Protein AF-A0A8C2GWQ2-F1 (afdb_monomer)

Radius of gyration: 21.41 Å; Cα contacts (8 Å, |Δi|>4): 447; chains: 1; bounding box: 72×58×53 Å

Sequence (350 aa):
MGEKRKKQGMIQRTEVVLSVLGELQEATECVGLDALTKVAVEVEQVLAPFHLPTALCSEISSWLGIDAVAHRLYPGDAPTGLLPLFCKGEGNLLFDAASMLLVGSTSLSLELKVRTVVEMLLWKRYYLCGMIDSKVMLQAVRFSLCTEESQDMLNLPIQVLEAIFDADVKASCFPGSFANMWHVYALASVLQCNIYSVYPMYNLKIRPYFSRVIRPRTWPKDFEPFTLHIMWSGDLEAGSVFKPHNFVALIHASDLKIGSPNSEQRMPSVKSLDLLNQDSQLSYSNLKDKFNITKSTFYRWKRQSLEYHKKSVARYEAKNFFLTSYKQGKLIPLNQFKQLFPEIPRSTYY

Solvent-accessible surface area (backbone atoms only — not comparable to full-atom values): 20414 Å² total; per-residue (Å²): 145,85,82,88,82,83,79,79,75,81,76,50,73,65,56,54,47,51,51,50,43,49,52,44,43,60,27,53,78,45,84,76,55,65,58,34,44,56,47,33,56,52,42,51,61,71,47,60,82,62,79,74,70,88,55,73,43,79,59,66,82,64,67,77,48,69,25,68,66,46,53,74,43,58,40,92,59,53,79,83,63,57,43,33,39,36,77,91,82,71,59,21,36,56,39,36,23,50,17,32,50,40,66,12,32,59,87,45,16,67,54,50,43,53,49,22,45,34,46,45,54,80,38,42,65,42,72,60,68,62,75,52,54,58,65,45,53,52,51,46,49,46,64,75,72,44,98,67,95,56,78,77,69,75,69,65,52,69,69,56,54,50,50,50,51,52,50,51,49,51,46,56,56,43,86,70,43,78,76,53,66,68,47,56,47,25,38,16,37,68,57,56,21,30,31,35,31,40,45,38,84,51,65,58,91,51,31,60,67,54,39,41,80,36,62,29,85,63,76,68,95,90,59,88,57,60,69,47,40,38,30,53,25,67,52,66,50,97,83,73,49,73,46,78,58,33,36,30,22,42,42,49,57,78,61,52,75,78,81,73,90,86,75,84,88,74,77,76,49,71,71,52,54,65,46,51,62,73,67,44,87,76,48,68,81,74,42,30,82,78,61,76,51,52,72,67,57,52,56,49,30,57,50,46,40,56,51,52,49,53,52,51,52,52,50,52,53,51,49,52,51,50,56,53,33,47,76,70,75,41,83,75,53,69,71,63,46,40,72,78,41,67,87,60,53,74,81,74,75,107

Secondary structure (DSSP, 8-state):
--SSSS------HHHHHHHHHHHHHHHTTSSSSHHHHHHHHHHHHHHTTSPPPSS--S--SS---B-HHHHHH--TTSPTTEEEBP---STT-HHHHHHHHHHSSSTTHHHHHHHHHHHHHHTHHHHHHSSS-HHHHHHHHHHHH-SS--GGGGG--HHHHHHHHHHHHHHTTSTTPPP-HHHHHHHHHHHTSEEEEE--S--TTTHHHHSEEE--SS--TT-PPPEEEEEEEEEEETTTEEEEEEEEEEEETTTS--S-S-----PPPHHHHHHHTT-----HHHHHHHHT--HHHHHHHHHHHHHHHHHHHHHHHHHHHHHHHHHTT----HHHHHHH-TTS-HHHH-

Nearest PDB structures (foldseek):
  5lrw-assembly2_C  TM=4.965E-01  e=1.212E-04  Homo sapiens
  5lrw-assembly1_A  TM=5.337E-01  e=5.696E-04  Homo sapiens
  3zrh-assembly1_A  TM=5.264E-01  e=7.311E-04  Homo sapiens
  5lru-assembly1_A  TM=4.610E-01  e=8.493E-04  Homo sapiens

Foldseek 3Di:
DPPPPPCPDPQDPVNLLVVLLVCLLVQLPDPFCPSNLVSLVVNCVSCVVPDFFQDWDLDQPPFPDFDPQVQVLAALLADPQKTWTDFDDAWACPLQLVCCGRPNGSPCSSVLLSQLLSLCSNPVCCLLPNQQPVVLLLLQLPLVPDPDDDPVSVDDDSVVSSVSSRVLSNQSSDPNRHDTVSSQLSSLQSNQAKEQECEGPAPLVNRLSRGGIHGHPDHDPPDQGHYWYKYFGQDDPPQADGRGTHITGIDRNVSPCPDDPDDDDDDQGPVRSLVSSLPSPDDCVVVCVVHVDDPVSVVVSNVVSNVSSVSSVLSVVLVNVCVVCVVVVHDQDPVRSCVVRVPDDPVSVD

InterPro domains:
  IPR038822 Vertnin-like [PTHR16081] (10-350)
  IPR047273 Vertnin-like, ovarian tumor domain [cd22791] (82-251)

Mean predicted aligned error: 9.53 Å

Structure (mmCIF, N/CA/C/O backbone):
data_AF-A0A8C2GWQ2-F1
#
_entry.id   AF-A0A8C2GWQ2-F1
#
loop_
_atom_site.group_PDB
_atom_site.id
_atom_site.type_symbol
_atom_site.label_atom_id
_atom_site.label_alt_id
_atom_site.label_comp_id
_atom_site.label_asym_id
_atom_site.label_entity_id
_atom_site.label_seq_id
_atom_site.pdbx_PDB_ins_code
_atom_site.Cartn_x
_atom_site.Cartn_y
_atom_site.Cartn_z
_atom_site.occupancy
_atom_site.B_iso_or_equiv
_atom_site.auth_seq_id
_atom_site.auth_comp_id
_atom_site.auth_asym_id
_atom_site.auth_atom_id
_atom_site.pdbx_PDB_model_num
ATOM 1 N N . MET A 1 1 ? -45.790 29.329 3.484 1.00 39.38 1 MET A N 1
ATOM 2 C CA . MET A 1 1 ? -45.084 28.658 4.602 1.00 39.38 1 MET A CA 1
ATOM 3 C C . MET A 1 1 ? -44.839 27.177 4.268 1.00 39.38 1 MET A C 1
ATOM 5 O O . MET A 1 1 ? -45.280 26.304 4.996 1.00 39.38 1 MET A O 1
ATOM 9 N N . GLY A 1 2 ? -44.149 26.886 3.153 1.00 37.72 2 GLY A N 1
ATOM 10 C CA . GLY A 1 2 ? -44.003 25.505 2.654 1.00 37.72 2 GLY A CA 1
ATOM 11 C C . GLY A 1 2 ? -42.755 25.207 1.813 1.00 37.72 2 GLY A C 1
ATOM 12 O O . GLY A 1 2 ? -42.587 24.074 1.391 1.00 37.72 2 GLY A O 1
ATOM 13 N N . GLU A 1 3 ? -41.847 26.169 1.611 1.00 32.28 3 GLU A N 1
ATOM 14 C CA . GLU A 1 3 ? -40.684 26.000 0.712 1.00 32.28 3 GLU A CA 1
ATOM 15 C C . GLU A 1 3 ? -39.316 26.209 1.380 1.00 32.28 3 GLU A C 1
ATOM 17 O O . GLU A 1 3 ? -38.282 26.178 0.722 1.00 32.28 3 GLU A O 1
ATOM 22 N N . LYS A 1 4 ? -39.270 26.370 2.709 1.00 32.81 4 LYS A N 1
ATOM 23 C CA . LYS A 1 4 ? -38.014 26.571 3.460 1.00 32.81 4 LYS A CA 1
ATOM 24 C C . LYS A 1 4 ? -37.504 25.333 4.218 1.00 32.81 4 LYS A C 1
ATOM 26 O O . LYS A 1 4 ? -36.615 25.467 5.048 1.00 32.81 4 LYS A O 1
ATOM 31 N N . ARG A 1 5 ? -38.030 24.126 3.959 1.00 35.97 5 ARG A N 1
ATOM 32 C CA . ARG A 1 5 ? -37.651 22.897 4.704 1.00 35.97 5 ARG A CA 1
ATOM 33 C C . ARG A 1 5 ? -37.195 21.693 3.862 1.00 35.97 5 ARG A C 1
ATOM 35 O O . ARG A 1 5 ? -37.183 20.581 4.371 1.00 35.97 5 ARG A O 1
ATOM 42 N N . LYS A 1 6 ? -36.780 21.878 2.602 1.00 35.00 6 LYS A N 1
ATOM 43 C CA . LYS A 1 6 ? -36.252 20.775 1.760 1.00 35.00 6 LYS A CA 1
ATOM 44 C C . LYS A 1 6 ? -34.979 21.109 0.962 1.00 35.00 6 LYS A C 1
ATOM 46 O O . LYS A 1 6 ? -34.742 20.556 -0.103 1.00 35.00 6 LYS A O 1
ATOM 51 N N . LYS A 1 7 ? -34.132 21.994 1.491 1.00 34.31 7 LYS A N 1
ATOM 52 C CA . LYS A 1 7 ? -32.736 22.171 1.045 1.00 34.31 7 LYS A CA 1
ATOM 53 C C . LYS A 1 7 ? -31.804 22.119 2.256 1.00 34.31 7 LYS A C 1
ATOM 55 O O . LYS A 1 7 ? -31.124 23.084 2.573 1.00 34.31 7 LYS A O 1
ATOM 60 N N . GLN A 1 8 ? -31.840 21.010 2.989 1.00 35.84 8 GLN A N 1
ATOM 61 C CA . GLN A 1 8 ? -30.736 20.652 3.876 1.00 35.84 8 GLN A CA 1
ATOM 62 C C . GLN A 1 8 ? -29.679 20.030 2.963 1.00 35.84 8 GLN A C 1
ATOM 64 O O . GLN A 1 8 ? -29.936 19.008 2.331 1.00 35.84 8 GLN A O 1
ATOM 69 N N . GLY A 1 9 ? -28.592 20.776 2.759 1.00 38.62 9 GLY A N 1
ATOM 70 C CA . GLY A 1 9 ? -27.587 20.527 1.733 1.00 38.62 9 GLY A CA 1
ATOM 71 C C . GLY A 1 9 ? -27.003 19.126 1.836 1.00 38.62 9 GLY A C 1
ATOM 72 O O . GLY A 1 9 ? -26.475 18.735 2.872 1.00 38.62 9 GLY A O 1
ATOM 73 N N . MET A 1 10 ? -27.106 18.372 0.749 1.00 45.94 10 MET A N 1
ATOM 74 C CA . MET A 1 10 ? -26.329 17.162 0.554 1.00 45.94 10 MET A CA 1
ATOM 75 C C . MET A 1 10 ? -24.885 17.614 0.316 1.00 45.94 10 MET A C 1
ATOM 77 O O . MET A 1 10 ? -24.560 18.059 -0.782 1.00 45.94 10 MET A O 1
ATOM 81 N N . ILE A 1 11 ? -24.066 17.604 1.372 1.00 60.44 11 ILE A N 1
ATOM 82 C CA . ILE A 1 11 ? -22.629 17.902 1.288 1.00 60.44 11 ILE A CA 1
ATOM 83 C C . ILE A 1 11 ? -22.022 16.929 0.273 1.00 60.44 11 ILE A C 1
ATOM 85 O O . ILE A 1 11 ? -22.298 15.724 0.321 1.00 60.44 11 ILE A O 1
ATOM 89 N N . GLN A 1 12 ? -21.247 17.441 -0.683 1.00 85.69 12 GLN A N 1
ATOM 90 C CA . GLN A 1 12 ? -20.643 16.581 -1.699 1.00 85.69 12 GLN A CA 1
ATOM 91 C C . GLN A 1 12 ? -19.572 15.697 -1.044 1.00 85.69 12 GLN A C 1
ATOM 93 O O . GLN A 1 12 ? -18.821 16.159 -0.190 1.00 85.69 12 GLN A O 1
ATOM 98 N N . ARG A 1 13 ? -19.465 14.422 -1.449 1.00 92.50 13 ARG A N 1
ATOM 99 C CA . ARG A 1 13 ? -18.486 13.448 -0.909 1.00 92.50 13 ARG A CA 1
ATOM 100 C C . ARG A 1 13 ? -17.068 14.029 -0.812 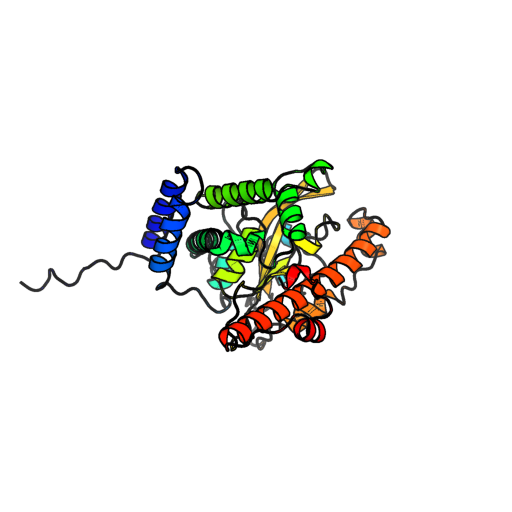1.00 92.50 13 ARG A C 1
ATOM 102 O O . ARG A 1 13 ? -16.383 13.824 0.181 1.00 92.50 13 ARG A O 1
ATOM 109 N N . THR A 1 14 ? -16.660 14.807 -1.811 1.00 91.38 14 THR A N 1
ATOM 110 C CA . THR A 1 14 ? -15.364 15.495 -1.848 1.00 91.38 14 THR A CA 1
ATOM 111 C C . THR A 1 14 ? -15.206 16.550 -0.753 1.00 91.38 14 THR A C 1
ATOM 113 O O . THR A 1 14 ? -14.139 16.634 -0.155 1.00 91.38 14 THR A O 1
ATOM 116 N N . GLU A 1 15 ? -16.247 17.329 -0.455 1.00 94.69 15 GLU A N 1
ATOM 117 C CA . GLU A 1 15 ? -16.226 18.327 0.624 1.00 94.69 15 GLU A CA 1
ATOM 118 C C . GLU A 1 15 ? -16.084 17.647 1.988 1.00 94.69 15 GLU A C 1
ATOM 120 O O . GLU A 1 15 ? -15.304 18.105 2.818 1.00 94.69 15 GLU A O 1
ATOM 125 N N . VAL A 1 16 ? -16.761 16.508 2.190 1.00 96.56 16 VAL A N 1
ATOM 126 C CA . VAL A 1 16 ? -16.599 15.698 3.408 1.00 96.56 16 VAL A CA 1
ATOM 127 C C . VAL A 1 16 ? -15.152 15.232 3.551 1.00 96.56 16 VAL A C 1
ATOM 129 O O . VAL A 1 16 ? -14.561 15.421 4.608 1.00 96.56 16 VAL A O 1
ATOM 132 N N . VAL A 1 17 ? -14.565 14.673 2.486 1.00 96.31 17 VAL A N 1
ATOM 133 C CA . VAL A 1 17 ? -13.170 14.195 2.482 1.00 96.31 17 VAL A CA 1
ATOM 134 C C . VAL A 1 17 ? -12.179 15.329 2.767 1.00 96.31 17 VAL A C 1
ATOM 136 O O . VAL A 1 17 ? -11.224 15.129 3.512 1.00 96.31 17 VAL A O 1
ATOM 139 N N . LEU A 1 18 ? -12.402 16.520 2.207 1.00 96.56 18 LEU A N 1
ATOM 140 C CA . LEU A 1 18 ? -11.565 17.694 2.471 1.00 96.56 18 LEU A CA 1
ATOM 141 C C . LEU A 1 18 ? -11.695 18.178 3.920 1.00 96.56 18 LEU A C 1
ATOM 143 O O . LEU A 1 18 ? -10.684 18.519 4.527 1.00 96.56 18 LEU A O 1
ATOM 147 N N . SER A 1 19 ? -12.909 18.167 4.479 1.00 97.31 19 SER A N 1
ATOM 148 C CA . SER A 1 19 ? -13.158 18.549 5.874 1.00 97.31 19 SER A CA 1
ATOM 149 C C . SER A 1 19 ? -12.402 17.642 6.843 1.00 97.31 19 SER A C 1
ATOM 151 O O . SER A 1 19 ? -11.602 18.122 7.640 1.00 97.31 19 SER A O 1
ATOM 153 N N . VAL A 1 20 ? -12.582 16.322 6.721 1.00 97.56 20 VAL A N 1
ATOM 154 C CA . VAL A 1 20 ? -11.918 15.354 7.611 1.00 97.56 20 VAL A CA 1
ATOM 155 C C . VAL A 1 20 ? -10.399 15.331 7.427 1.00 97.56 20 VAL A C 1
ATOM 157 O O . VAL A 1 20 ? -9.659 15.055 8.366 1.00 97.56 20 VAL A O 1
ATOM 160 N N . LEU A 1 21 ? -9.906 15.639 6.221 1.00 97.00 21 LEU A N 1
ATOM 161 C CA . LEU A 1 21 ? -8.476 15.820 5.987 1.00 97.00 21 LEU A CA 1
ATOM 162 C C . LEU A 1 21 ? -7.935 17.032 6.754 1.00 97.00 21 LEU A C 1
ATOM 164 O O . LEU A 1 21 ? -6.855 16.932 7.329 1.00 97.00 21 LEU A O 1
ATOM 168 N N . GLY A 1 22 ? -8.677 18.142 6.781 1.00 97.38 22 GLY A N 1
ATOM 169 C CA . GLY A 1 22 ? -8.320 19.325 7.566 1.00 97.38 22 GLY A CA 1
ATOM 170 C C . GLY A 1 22 ? -8.221 19.018 9.061 1.00 97.38 22 GLY A C 1
ATOM 171 O O . GLY A 1 22 ? -7.232 19.375 9.693 1.00 97.38 22 GLY A O 1
ATOM 172 N N . GLU A 1 23 ? -9.180 18.261 9.600 1.00 97.50 23 GLU A N 1
ATOM 173 C CA . GLU A 1 23 ? -9.162 17.817 11.003 1.00 97.50 23 GLU A CA 1
ATOM 174 C C . GLU A 1 23 ? -7.944 16.929 11.314 1.00 97.50 23 GLU A C 1
ATOM 176 O O . GLU A 1 23 ? -7.275 17.106 12.335 1.00 97.50 23 GLU A O 1
ATOM 181 N N . LEU A 1 24 ? -7.606 15.992 10.417 1.00 97.31 24 LEU A N 1
ATOM 182 C CA . LEU A 1 24 ? -6.398 15.171 10.557 1.00 97.31 24 LEU A CA 1
ATOM 183 C C . LEU A 1 24 ? -5.128 16.032 10.529 1.00 97.31 24 LEU A C 1
ATOM 185 O O . LEU A 1 24 ? -4.225 15.805 11.331 1.00 97.31 24 LEU A O 1
ATOM 189 N N . GLN A 1 25 ? -5.054 17.013 9.626 1.00 97.19 25 GLN A N 1
ATOM 190 C CA . GLN A 1 25 ? -3.911 17.923 9.504 1.00 97.19 25 GLN A CA 1
ATOM 191 C C . GLN A 1 25 ? -3.707 18.748 10.776 1.00 97.19 25 GLN A C 1
ATOM 193 O O . GLN A 1 25 ? -2.592 18.766 11.299 1.00 97.19 25 GLN A O 1
ATOM 198 N N . GLU A 1 26 ? -4.767 19.349 11.318 1.00 96.38 26 GLU A N 1
ATOM 199 C CA . GLU A 1 26 ? -4.719 20.109 12.574 1.00 96.38 26 GLU A CA 1
ATOM 200 C C . GLU A 1 26 ? -4.251 19.224 13.740 1.00 96.38 26 GLU A C 1
ATOM 202 O O . GLU A 1 26 ? -3.353 19.582 14.504 1.00 96.38 26 GLU A O 1
ATOM 207 N N . ALA A 1 27 ? -4.759 17.991 13.826 1.00 96.38 27 ALA A N 1
ATOM 208 C CA . ALA A 1 27 ? -4.359 17.057 14.874 1.00 96.38 27 ALA A CA 1
ATOM 209 C C . ALA A 1 27 ? -2.884 16.609 14.790 1.00 96.38 27 ALA A C 1
ATOM 211 O O . ALA A 1 27 ? -2.345 16.104 15.783 1.00 96.38 27 ALA A O 1
ATOM 212 N N . THR A 1 28 ? -2.202 16.794 13.648 1.00 94.50 28 THR A N 1
ATOM 213 C CA . THR A 1 28 ? -0.765 16.476 13.530 1.00 94.50 28 THR A CA 1
ATOM 214 C C . THR A 1 28 ? 0.136 17.422 14.327 1.00 94.50 28 THR A C 1
ATOM 216 O O . THR A 1 28 ? 1.240 17.004 14.702 1.00 94.50 28 THR A O 1
ATOM 219 N N . GLU A 1 29 ? -0.337 18.639 14.635 1.00 91.38 29 GLU A N 1
ATOM 220 C CA . GLU A 1 29 ? 0.395 19.663 15.399 1.00 91.38 29 GLU A CA 1
ATOM 221 C C . GLU A 1 29 ? 0.612 19.259 16.866 1.00 91.38 29 GLU A C 1
ATOM 223 O O . GLU A 1 29 ? 1.550 19.712 17.524 1.00 91.38 29 GLU A O 1
ATOM 228 N N . CYS A 1 30 ? -0.216 18.346 17.381 1.00 87.44 30 CYS A N 1
ATOM 229 C CA . CYS A 1 30 ? -0.062 17.797 18.721 1.00 87.44 30 CYS A CA 1
ATOM 230 C C . CYS A 1 30 ? 1.164 16.871 18.829 1.00 87.44 30 CYS A C 1
ATOM 232 O O . CYS A 1 30 ? 1.518 16.124 17.908 1.00 87.44 30 CYS A O 1
ATOM 234 N N . VAL A 1 31 ? 1.796 16.855 20.006 1.00 84.38 31 VAL A N 1
ATOM 235 C CA . VAL A 1 31 ? 2.892 15.922 20.309 1.00 84.38 31 VAL A CA 1
ATOM 236 C C . VAL A 1 31 ? 2.356 14.486 20.353 1.00 84.38 31 VAL A C 1
ATOM 238 O O . VAL A 1 31 ? 1.335 14.211 20.980 1.00 84.38 31 VAL A O 1
ATOM 241 N N . GLY A 1 32 ? 3.060 13.559 19.698 1.00 83.56 32 GLY A N 1
ATOM 242 C CA . GLY A 1 32 ? 2.639 12.159 19.584 1.00 83.56 32 GLY A CA 1
ATOM 243 C C . GLY A 1 32 ? 1.500 11.940 18.580 1.00 83.56 32 GLY A C 1
ATOM 244 O O . GLY A 1 32 ? 1.288 12.760 17.685 1.00 83.56 32 GLY A O 1
ATOM 245 N N . LEU A 1 33 ? 0.801 10.805 18.707 1.00 89.12 33 LEU A N 1
ATOM 246 C CA . LEU A 1 33 ? -0.306 10.403 17.825 1.00 89.12 33 LEU A CA 1
ATOM 247 C C . LEU A 1 33 ? -1.674 10.361 18.519 1.00 89.12 33 LEU A C 1
ATOM 249 O O . LEU A 1 33 ? -2.658 10.035 17.864 1.00 89.12 33 LEU A O 1
ATOM 253 N N . ASP A 1 34 ? -1.781 10.675 19.810 1.00 92.44 34 ASP A N 1
ATOM 254 C CA . ASP A 1 34 ? -3.032 10.471 20.557 1.00 92.44 34 ASP A CA 1
ATOM 255 C C . ASP A 1 34 ? -4.181 11.340 20.031 1.00 92.44 34 ASP A C 1
ATOM 257 O O . ASP A 1 34 ? -5.286 10.843 19.818 1.00 92.44 34 ASP A O 1
ATOM 261 N N . ALA A 1 35 ? -3.921 12.628 19.781 1.00 94.38 35 ALA A N 1
ATOM 262 C CA . ALA A 1 35 ? -4.903 13.533 19.182 1.00 94.38 35 ALA A CA 1
ATOM 263 C C . ALA A 1 35 ? -5.302 13.062 17.776 1.00 94.38 35 ALA A C 1
ATOM 265 O O . ALA A 1 35 ? -6.485 12.915 17.480 1.00 94.38 35 ALA A O 1
ATOM 266 N N . LEU A 1 36 ? -4.307 12.722 16.953 1.00 95.12 36 LEU A N 1
ATOM 267 C CA . LEU A 1 36 ? -4.513 12.238 15.591 1.00 95.12 36 LEU A CA 1
ATOM 268 C C . LEU A 1 36 ? -5.292 10.912 15.550 1.00 95.12 36 LEU A C 1
ATOM 270 O O . LEU A 1 36 ? -6.125 10.707 14.676 1.00 95.12 36 LEU A O 1
ATOM 274 N N . THR A 1 37 ? -5.077 10.031 16.529 1.00 95.88 37 THR A N 1
ATOM 275 C CA . THR A 1 37 ? -5.798 8.757 16.666 1.00 95.88 37 THR A CA 1
ATOM 276 C C . THR A 1 37 ? -7.261 8.987 17.039 1.00 95.88 37 THR A C 1
ATOM 278 O O . THR A 1 37 ? -8.128 8.305 16.502 1.00 95.88 37 THR A O 1
ATOM 281 N N . LYS A 1 38 ? -7.559 9.952 17.922 1.00 96.50 38 LYS A N 1
ATOM 282 C CA . LYS A 1 38 ? -8.947 10.313 18.267 1.00 96.50 38 LYS A CA 1
ATOM 283 C C . LYS A 1 38 ? -9.700 10.828 17.044 1.00 96.50 38 LYS A C 1
ATOM 285 O O . LYS A 1 38 ? -10.762 10.299 16.735 1.00 96.50 38 LYS A O 1
ATOM 290 N N . VAL A 1 39 ? -9.096 11.765 16.310 1.00 97.69 39 VAL A N 1
ATOM 291 C CA . VAL A 1 39 ? -9.667 12.274 15.056 1.00 97.69 39 VAL A CA 1
ATOM 292 C C . VAL A 1 39 ? -9.839 11.139 14.048 1.00 97.69 39 VAL A C 1
ATOM 294 O O . VAL A 1 39 ? -10.902 11.004 13.462 1.00 97.69 39 VAL A O 1
ATOM 297 N N . ALA A 1 40 ? -8.866 10.235 13.902 1.00 97.69 40 ALA A N 1
ATOM 298 C CA . ALA A 1 40 ? -8.986 9.101 12.984 1.00 97.69 40 ALA A CA 1
ATOM 299 C C . ALA A 1 40 ? -10.202 8.195 13.264 1.00 97.69 40 ALA A C 1
ATOM 301 O O . ALA A 1 40 ? -10.803 7.694 12.314 1.00 97.69 40 ALA A O 1
ATOM 302 N N . VAL A 1 41 ? -10.595 8.007 14.531 1.00 97.94 41 VAL A N 1
ATOM 303 C CA . VAL A 1 41 ? -11.824 7.270 14.886 1.00 97.94 41 VAL A CA 1
ATOM 304 C C . VAL A 1 41 ? -13.070 8.006 14.386 1.00 97.94 41 VAL A C 1
ATOM 306 O O . VAL A 1 41 ? -13.981 7.379 13.849 1.00 97.94 41 VAL A O 1
ATOM 309 N N . GLU A 1 42 ? -13.111 9.329 14.534 1.00 97.75 42 GLU A N 1
ATOM 310 C CA . GLU A 1 42 ? -14.217 10.162 14.047 1.00 97.75 42 GLU A CA 1
ATOM 311 C C . GLU A 1 42 ? -14.276 10.145 12.514 1.00 97.75 42 GLU A C 1
ATOM 313 O O . GLU A 1 42 ? -15.335 9.904 11.933 1.00 97.75 42 GLU A O 1
ATOM 318 N N . VAL A 1 43 ? -13.125 10.269 11.846 1.00 97.94 43 VAL A N 1
ATOM 319 C CA . VAL A 1 43 ? -13.020 10.182 10.384 1.00 97.94 43 VAL A CA 1
ATOM 320 C C . VAL A 1 43 ? -13.475 8.820 9.860 1.00 97.94 43 VAL A C 1
ATOM 322 O O . VAL A 1 43 ? -14.190 8.767 8.858 1.00 97.94 43 VAL A O 1
ATOM 325 N N . GLU A 1 44 ? -13.112 7.714 10.522 1.00 97.50 44 GLU A N 1
ATOM 326 C CA . GLU A 1 44 ? -13.591 6.374 10.151 1.00 97.50 44 GLU A CA 1
ATOM 327 C C . GLU A 1 44 ? -15.127 6.319 10.162 1.00 97.50 44 GLU A C 1
ATOM 329 O O . GLU A 1 44 ? -15.733 5.825 9.208 1.00 97.50 44 GLU A O 1
ATOM 334 N N . GLN A 1 45 ? -15.762 6.888 11.191 1.00 96.94 45 GLN A N 1
ATOM 335 C CA . GLN A 1 45 ? -17.222 6.937 11.317 1.00 96.94 45 GLN A CA 1
ATOM 336 C C . GLN A 1 45 ? -17.869 7.836 10.257 1.00 96.94 45 GLN A C 1
ATOM 338 O O . GLN A 1 45 ? -18.866 7.440 9.650 1.00 96.94 45 GLN A O 1
ATOM 343 N N . VAL A 1 46 ? -17.295 9.014 9.995 1.00 97.44 46 VAL A N 1
ATOM 344 C CA . VAL A 1 46 ? -17.788 9.962 8.981 1.00 97.44 46 VAL A CA 1
ATOM 345 C C . VAL A 1 46 ? -17.690 9.370 7.574 1.00 97.44 46 VAL A C 1
ATOM 347 O O . VAL A 1 46 ? -18.592 9.557 6.756 1.00 97.44 46 VAL A O 1
ATOM 350 N N . LEU A 1 47 ? -16.619 8.625 7.283 1.00 96.62 47 LEU A N 1
ATOM 351 C CA . LEU A 1 47 ? -16.393 8.021 5.972 1.00 96.62 47 LEU A CA 1
ATOM 352 C C . LEU A 1 47 ? -17.084 6.656 5.790 1.00 96.62 47 LEU A C 1
ATOM 354 O O . LEU A 1 47 ? -17.225 6.197 4.652 1.00 96.62 47 LEU A O 1
ATOM 358 N N . ALA A 1 48 ? -17.540 5.999 6.860 1.00 94.94 48 ALA A N 1
ATOM 359 C CA . ALA A 1 48 ? -18.184 4.681 6.801 1.00 94.94 48 ALA A CA 1
ATOM 360 C C . ALA A 1 48 ? -19.389 4.580 5.833 1.00 94.94 48 ALA A C 1
ATOM 362 O O . ALA A 1 48 ? -19.482 3.566 5.135 1.00 94.94 48 ALA A O 1
ATOM 363 N N . PRO A 1 49 ? -20.280 5.589 5.704 1.00 94.94 49 PRO A N 1
ATOM 364 C CA . PRO A 1 49 ? -21.407 5.538 4.765 1.00 94.94 49 PRO A CA 1
ATOM 365 C C . PRO A 1 49 ? -20.996 5.596 3.286 1.00 94.94 49 PRO A C 1
ATOM 367 O O . PRO A 1 49 ? -21.775 5.229 2.406 1.00 94.94 49 PRO A O 1
ATOM 370 N N . PHE A 1 50 ? -19.787 6.075 2.983 1.00 94.12 50 PHE A N 1
ATOM 371 C CA . PHE A 1 50 ? -19.302 6.205 1.613 1.00 94.12 50 PHE A CA 1
ATOM 372 C C . PHE A 1 50 ? -18.615 4.912 1.178 1.00 94.12 50 PHE A C 1
ATOM 374 O O . PHE A 1 50 ? -17.427 4.708 1.410 1.00 94.12 50 PHE A O 1
ATOM 381 N N . HIS A 1 51 ? -19.355 4.021 0.525 1.00 93.31 51 HIS A N 1
ATOM 382 C CA . HIS A 1 51 ? -18.786 2.760 0.059 1.00 93.31 51 HIS A CA 1
ATOM 383 C C . HIS A 1 51 ? -17.696 2.974 -1.008 1.00 93.31 51 HIS A C 1
ATOM 385 O O . HIS A 1 51 ? -17.785 3.865 -1.867 1.00 93.31 51 HIS A O 1
ATOM 391 N N . LEU A 1 52 ? -16.648 2.151 -0.931 1.00 94.00 52 LEU A N 1
ATOM 392 C CA . LEU A 1 52 ? -15.597 2.052 -1.942 1.00 94.00 52 LEU A CA 1
ATOM 393 C C . LEU A 1 52 ? -15.968 0.982 -2.984 1.00 94.00 52 LEU A C 1
ATOM 395 O O . LEU A 1 52 ? -16.715 0.056 -2.656 1.00 94.00 52 LEU A O 1
ATOM 399 N N . PRO A 1 53 ? -15.458 1.082 -4.225 1.00 91.44 53 PRO A N 1
ATOM 400 C CA . PRO A 1 53 ? -15.682 0.061 -5.243 1.00 91.44 53 PRO A CA 1
ATOM 401 C C . PRO A 1 53 ? -15.150 -1.307 -4.806 1.00 91.44 53 PRO A C 1
ATOM 403 O O . PRO A 1 53 ? -14.041 -1.418 -4.288 1.00 91.44 53 PRO A O 1
ATOM 406 N N . THR A 1 54 ? -15.936 -2.353 -5.055 1.00 86.44 54 THR A N 1
ATOM 407 C CA . THR A 1 54 ? -15.613 -3.751 -4.713 1.00 86.44 54 THR A CA 1
ATOM 408 C C . THR A 1 54 ? -15.194 -4.583 -5.927 1.00 86.44 54 THR A C 1
ATOM 410 O O . THR A 1 54 ? -15.056 -5.802 -5.830 1.00 86.44 54 THR A O 1
ATOM 413 N N . ALA A 1 55 ? -14.994 -3.933 -7.073 1.00 86.06 55 ALA A N 1
ATOM 414 C CA . ALA A 1 55 ? -14.561 -4.542 -8.321 1.00 86.06 55 ALA A CA 1
ATOM 415 C C . ALA A 1 55 ? -13.661 -3.575 -9.102 1.00 86.06 55 ALA A C 1
ATOM 417 O O . ALA A 1 55 ? -13.652 -2.369 -8.846 1.00 86.06 55 ALA A O 1
ATOM 418 N N . LEU A 1 56 ? -12.915 -4.122 -10.064 1.00 85.25 56 LEU A N 1
ATOM 419 C CA . LEU A 1 56 ? -12.134 -3.338 -11.018 1.00 85.25 56 LEU A CA 1
ATOM 420 C C . LEU A 1 56 ? -13.042 -2.530 -11.944 1.00 85.25 56 LEU A C 1
ATOM 422 O O . LEU A 1 56 ? -14.134 -2.971 -12.314 1.00 85.25 56 LEU A O 1
ATOM 426 N N . CYS A 1 57 ? -12.549 -1.368 -12.361 1.00 84.19 57 CYS A N 1
ATOM 427 C CA . CYS A 1 57 ? -13.200 -0.577 -13.387 1.00 84.19 57 CYS A CA 1
ATOM 428 C C . CYS A 1 57 ? -13.159 -1.310 -14.732 1.00 84.19 57 CYS A C 1
ATOM 430 O O . CYS A 1 57 ? -12.119 -1.827 -15.136 1.00 84.19 57 CYS A O 1
ATOM 432 N N . SER A 1 58 ? -14.284 -1.323 -15.439 1.00 73.00 58 SER A N 1
ATOM 433 C CA . SER A 1 58 ? -14.402 -1.913 -16.774 1.00 73.00 58 SER A CA 1
ATOM 434 C C . SER A 1 58 ? -14.085 -0.929 -17.903 1.00 73.00 58 SER A C 1
ATOM 436 O O . SER A 1 58 ? -13.909 -1.354 -19.044 1.00 73.00 58 SER A O 1
ATOM 438 N N . GLU A 1 59 ? -14.024 0.374 -17.608 1.00 73.69 59 GLU A N 1
ATOM 439 C CA . GLU A 1 59 ? -13.794 1.434 -18.590 1.00 73.69 59 GLU A CA 1
ATOM 440 C C . GLU A 1 59 ? -12.896 2.520 -18.008 1.00 73.69 59 GLU A C 1
ATOM 442 O O . GLU A 1 59 ? -13.269 3.224 -17.072 1.00 73.69 59 GLU A O 1
ATOM 447 N N . ILE A 1 60 ? -11.708 2.693 -18.585 1.00 71.31 60 ILE A N 1
ATOM 448 C CA . ILE A 1 60 ? -10.819 3.778 -18.179 1.00 71.31 60 ILE A CA 1
ATOM 449 C C . ILE A 1 60 ? -11.042 4.967 -19.101 1.00 71.31 60 ILE A C 1
ATOM 451 O O . ILE A 1 60 ? -10.628 4.956 -20.258 1.00 71.31 60 ILE A O 1
ATOM 455 N N . SER A 1 61 ? -11.691 6.004 -18.584 1.00 65.38 61 SER A N 1
ATOM 456 C CA . SER A 1 61 ? -12.025 7.208 -19.347 1.00 65.38 61 SER A CA 1
ATOM 457 C C . SER A 1 61 ? -10.884 8.226 -19.391 1.00 65.38 61 SER A C 1
ATOM 459 O O . SER A 1 61 ? -10.788 8.976 -20.359 1.00 65.38 61 SER A O 1
ATOM 461 N N . SER A 1 62 ? -9.996 8.248 -18.389 1.00 65.38 62 SER A N 1
ATOM 462 C CA . SER A 1 62 ? -8.929 9.254 -18.280 1.00 65.38 62 SER A CA 1
ATOM 463 C C . SER A 1 62 ? -7.510 8.705 -18.457 1.00 65.38 62 SER A C 1
ATOM 465 O O . SER A 1 62 ? -6.559 9.319 -17.968 1.00 65.38 62 SER A O 1
ATOM 467 N N . TRP A 1 63 ? -7.329 7.546 -19.104 1.00 72.19 63 TRP A N 1
ATOM 468 C CA . TRP A 1 63 ? -5.975 7.060 -19.385 1.00 72.19 63 TRP A CA 1
ATOM 469 C C . TRP A 1 63 ? -5.343 7.889 -20.502 1.00 72.19 63 TRP A C 1
ATOM 471 O O . TRP A 1 63 ? -5.964 8.183 -21.520 1.00 72.19 63 TRP A O 1
ATOM 481 N N . LEU A 1 64 ? -4.089 8.279 -20.297 1.00 76.94 64 LEU A N 1
ATOM 482 C CA . LEU A 1 64 ? -3.360 9.176 -21.200 1.00 76.94 64 LEU A CA 1
ATOM 483 C C . LEU A 1 64 ? -2.352 8.437 -22.086 1.00 76.94 64 LEU A C 1
ATOM 485 O O . LEU A 1 64 ? -1.570 9.068 -22.792 1.00 76.94 64 LEU A O 1
ATOM 489 N N . GLY A 1 65 ? -2.339 7.106 -22.032 1.00 86.50 65 GLY A N 1
ATOM 490 C CA . GLY A 1 65 ? -1.360 6.281 -22.725 1.00 86.50 65 GLY A CA 1
ATOM 491 C C . GLY A 1 65 ? -0.716 5.230 -21.828 1.00 86.50 65 GLY A C 1
ATOM 492 O O . GLY A 1 65 ? -1.038 5.088 -20.645 1.00 86.50 65 GLY A O 1
ATOM 493 N N . ILE A 1 66 ? 0.224 4.502 -22.423 1.00 90.75 66 ILE A N 1
ATOM 494 C CA . ILE A 1 66 ? 1.122 3.597 -21.709 1.00 90.75 66 ILE A CA 1
ATOM 495 C C . ILE A 1 66 ? 2.272 4.424 -21.132 1.00 90.75 66 ILE A C 1
ATOM 497 O O . ILE A 1 66 ? 2.884 5.224 -21.843 1.00 90.75 66 ILE A O 1
ATOM 501 N N . ASP A 1 67 ? 2.599 4.209 -19.860 1.00 92.06 67 ASP A N 1
ATOM 502 C CA . ASP A 1 67 ? 3.791 4.796 -19.254 1.00 92.06 67 ASP A CA 1
ATOM 503 C C . ASP A 1 67 ? 5.043 4.116 -19.829 1.00 92.06 67 ASP A C 1
ATOM 505 O O . ASP A 1 67 ? 5.367 2.969 -19.510 1.00 92.06 67 ASP A O 1
ATOM 509 N N . ALA A 1 68 ? 5.753 4.824 -20.709 1.00 90.62 68 ALA A N 1
ATOM 510 C CA . ALA A 1 68 ? 6.907 4.278 -21.414 1.00 90.62 68 ALA A CA 1
ATOM 511 C C . ALA A 1 68 ? 8.080 3.926 -20.481 1.00 90.62 68 ALA A C 1
ATOM 513 O O . ALA A 1 68 ? 8.866 3.033 -20.805 1.00 90.62 68 ALA A O 1
ATOM 514 N N . VAL A 1 69 ? 8.228 4.618 -19.345 1.00 90.25 69 VAL A N 1
ATOM 515 C CA . VAL A 1 69 ? 9.294 4.341 -18.370 1.00 90.25 69 VAL A CA 1
ATOM 516 C C . VAL A 1 69 ? 8.974 3.046 -17.636 1.00 90.25 69 VAL A C 1
ATOM 518 O O . VAL A 1 69 ? 9.769 2.105 -17.683 1.00 90.25 69 VAL A O 1
ATOM 521 N N . ALA A 1 70 ? 7.783 2.952 -17.045 1.00 92.31 70 ALA A N 1
ATOM 522 C CA . ALA A 1 70 ? 7.331 1.756 -16.344 1.00 92.31 70 ALA A CA 1
ATOM 523 C C . ALA A 1 70 ? 7.273 0.541 -17.279 1.00 92.31 70 ALA A C 1
ATOM 525 O O . ALA A 1 70 ? 7.657 -0.557 -16.882 1.00 92.31 70 ALA A O 1
ATOM 526 N N . HIS A 1 71 ? 6.891 0.735 -18.546 1.00 93.00 71 HIS A N 1
ATOM 527 C CA . HIS A 1 71 ? 6.871 -0.341 -19.537 1.00 93.00 71 HIS A CA 1
ATOM 528 C C . HIS A 1 71 ? 8.267 -0.928 -19.783 1.00 93.00 71 HIS A C 1
ATOM 530 O O . HIS A 1 71 ? 8.424 -2.145 -19.828 1.00 93.00 71 HIS A O 1
ATOM 536 N N . ARG A 1 72 ? 9.312 -0.089 -19.860 1.00 90.69 72 ARG A N 1
ATOM 537 C CA . ARG A 1 72 ? 10.708 -0.559 -19.981 1.00 90.69 72 ARG A CA 1
ATOM 538 C C . ARG A 1 72 ? 11.225 -1.242 -18.715 1.00 90.69 72 ARG A C 1
ATOM 540 O O . ARG A 1 72 ? 12.086 -2.120 -18.805 1.00 90.69 72 ARG A O 1
ATOM 547 N N . LEU A 1 73 ? 10.731 -0.826 -17.552 1.00 91.62 73 LEU A N 1
ATOM 548 C CA . LEU A 1 73 ? 11.088 -1.393 -16.250 1.00 91.62 73 LEU A CA 1
ATOM 549 C C . LEU A 1 73 ? 10.327 -2.691 -15.931 1.00 91.62 73 LEU A C 1
ATOM 551 O O . LEU A 1 73 ? 10.684 -3.368 -14.961 1.00 91.62 73 LEU A O 1
ATOM 555 N N . TYR A 1 74 ? 9.293 -3.032 -16.712 1.00 91.56 74 TYR A N 1
ATOM 556 C CA . TYR A 1 74 ? 8.400 -4.150 -16.426 1.00 91.56 74 TYR A CA 1
ATOM 557 C C . TYR A 1 74 ? 9.185 -5.469 -16.362 1.00 91.56 74 TYR A C 1
ATOM 559 O O . TYR A 1 74 ? 9.875 -5.834 -17.321 1.00 91.56 74 TYR A O 1
ATOM 567 N N . PRO A 1 75 ? 9.153 -6.184 -15.226 1.00 90.81 75 PRO A N 1
ATOM 568 C CA . PRO A 1 75 ? 10.013 -7.337 -15.042 1.00 90.81 75 PRO A CA 1
ATOM 569 C C . PRO A 1 75 ? 9.412 -8.581 -15.711 1.00 90.81 75 PRO A C 1
ATOM 571 O O . PRO A 1 75 ? 8.215 -8.836 -15.630 1.00 90.81 75 PRO A O 1
ATOM 574 N N . GLY A 1 76 ? 10.260 -9.397 -16.342 1.00 86.06 76 GLY A N 1
ATOM 575 C CA . GLY A 1 76 ? 9.819 -10.586 -17.086 1.00 86.06 76 GLY A CA 1
ATOM 576 C C . GLY A 1 76 ? 9.275 -11.742 -16.235 1.00 86.06 76 GLY A C 1
ATOM 577 O O . GLY A 1 76 ? 8.822 -12.729 -16.799 1.00 86.06 76 GLY A O 1
ATOM 578 N N . ASP A 1 77 ? 9.344 -11.654 -14.904 1.00 84.25 77 ASP A N 1
ATOM 579 C CA . ASP A 1 77 ? 8.708 -12.594 -13.967 1.00 84.25 77 ASP A CA 1
ATOM 580 C C . ASP A 1 77 ? 7.406 -12.066 -13.346 1.00 84.25 77 ASP A C 1
ATOM 582 O O . ASP A 1 77 ? 6.829 -12.743 -12.499 1.00 84.25 77 ASP A O 1
ATOM 586 N N . ALA A 1 78 ? 6.943 -10.870 -13.725 1.00 88.94 78 ALA A N 1
ATOM 587 C CA . ALA A 1 78 ? 5.621 -10.386 -13.337 1.00 88.94 78 ALA A CA 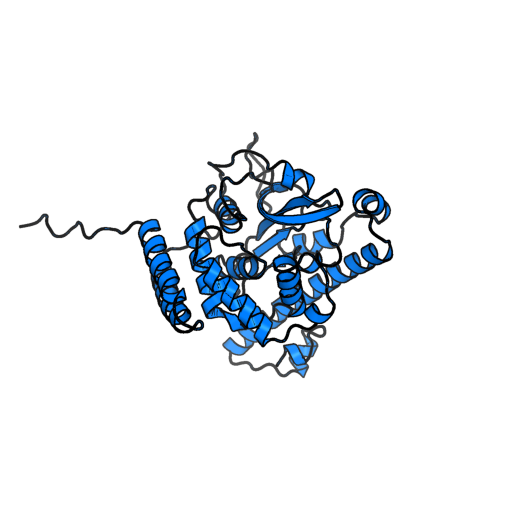1
ATOM 588 C C . ALA A 1 78 ? 4.516 -10.955 -14.253 1.00 88.94 78 ALA A C 1
ATOM 590 O O . ALA A 1 78 ? 4.818 -11.473 -15.332 1.00 88.94 78 ALA A O 1
ATOM 591 N N . PRO A 1 79 ? 3.234 -10.888 -13.834 1.00 88.38 79 PRO A N 1
ATOM 592 C CA . PRO A 1 79 ? 2.123 -11.442 -14.607 1.00 88.38 79 PRO A CA 1
ATOM 593 C C . PRO A 1 79 ? 2.060 -10.904 -16.045 1.00 88.38 79 PRO A C 1
ATOM 595 O O . PRO A 1 79 ? 2.031 -9.702 -16.283 1.00 88.38 79 PRO A O 1
ATOM 598 N N . THR A 1 80 ? 2.014 -11.798 -17.029 1.00 86.94 80 THR A N 1
ATOM 599 C CA . THR A 1 80 ? 1.974 -11.417 -18.448 1.00 86.94 80 THR A CA 1
ATOM 600 C C . THR A 1 80 ? 0.662 -10.727 -18.827 1.00 86.94 80 THR A C 1
ATOM 602 O O . THR A 1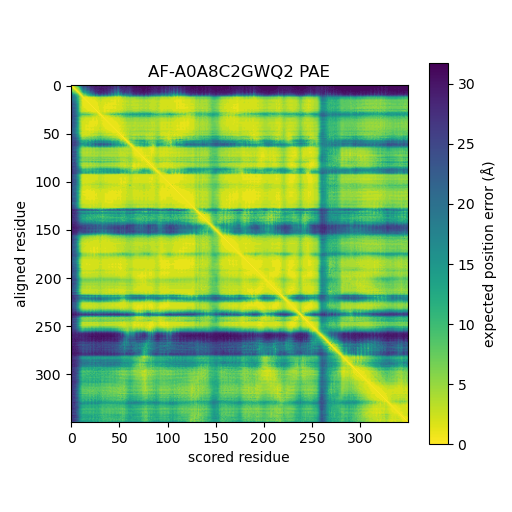 80 ? -0.364 -10.958 -18.196 1.00 86.94 80 THR A O 1
ATOM 605 N N . GLY A 1 81 ? 0.673 -9.936 -19.903 1.00 86.31 81 GLY A N 1
ATOM 606 C CA . GLY A 1 81 ? -0.535 -9.293 -20.442 1.00 86.31 81 GLY A CA 1
ATOM 607 C C . GLY A 1 81 ? -0.933 -7.990 -19.744 1.00 86.31 81 GLY A C 1
ATOM 608 O O . GLY A 1 81 ? -1.927 -7.382 -20.131 1.00 86.31 81 GLY A O 1
ATOM 609 N N . LEU A 1 82 ? -0.157 -7.535 -18.757 1.00 91.56 82 LEU A N 1
ATOM 610 C CA . LEU A 1 82 ? -0.367 -6.260 -18.078 1.00 91.56 82 LEU A CA 1
ATOM 611 C C . LEU A 1 82 ? 0.378 -5.106 -18.765 1.00 91.56 82 LEU A C 1
ATOM 613 O O . LEU A 1 82 ? 1.529 -5.248 -19.181 1.00 91.56 82 LEU A O 1
ATOM 617 N N . LEU A 1 83 ? -0.264 -3.941 -18.830 1.00 91.88 83 LEU A N 1
ATOM 618 C CA . LEU A 1 83 ? 0.275 -2.701 -19.378 1.00 91.88 83 LEU A CA 1
ATOM 619 C C . LEU A 1 83 ? 0.261 -1.592 -18.313 1.00 91.88 83 LEU A C 1
ATOM 621 O O . LEU A 1 83 ? -0.767 -1.389 -17.663 1.00 91.88 83 LEU A O 1
ATOM 625 N N . PRO A 1 84 ? 1.380 -0.868 -18.125 1.00 93.94 84 PRO A N 1
ATOM 626 C CA . PRO A 1 84 ? 1.446 0.248 -17.193 1.00 93.94 84 PRO A CA 1
ATOM 627 C C . PRO A 1 84 ? 0.781 1.494 -17.770 1.00 93.94 84 PRO A C 1
ATOM 629 O O . PRO A 1 84 ? 1.128 1.943 -18.861 1.00 93.94 84 PRO A O 1
ATOM 632 N N . LEU A 1 85 ? -0.157 2.067 -17.024 1.00 91.38 85 LEU A N 1
ATOM 633 C CA . LEU A 1 85 ? -0.913 3.247 -17.428 1.00 91.38 85 LEU A CA 1
ATOM 634 C C . LEU A 1 85 ? -0.230 4.532 -16.985 1.00 91.38 85 LEU A C 1
ATOM 636 O O . LEU A 1 85 ? 0.137 4.683 -15.822 1.00 91.38 85 LEU A O 1
ATOM 640 N N . PHE A 1 86 ? -0.155 5.505 -17.886 1.00 87.69 86 PHE A N 1
ATOM 641 C CA . PHE A 1 86 ? 0.268 6.842 -17.503 1.00 87.69 86 PHE A CA 1
ATOM 642 C C . PHE A 1 86 ? -0.779 7.488 -16.586 1.00 87.69 86 PHE A C 1
ATOM 644 O O . PHE A 1 86 ? -1.944 7.641 -16.966 1.00 87.69 86 PHE A O 1
ATOM 651 N N . CYS A 1 87 ? -0.346 7.899 -15.395 1.00 80.56 87 CYS A N 1
ATOM 652 C CA . CYS A 1 87 ? -1.152 8.646 -14.434 1.00 80.56 87 CYS A CA 1
ATOM 653 C C . CYS A 1 87 ? -0.621 10.080 -14.353 1.00 80.56 87 CYS A C 1
ATOM 655 O O . CYS A 1 87 ? 0.574 10.295 -14.164 1.00 80.56 87 CYS A O 1
ATOM 657 N N . LYS A 1 88 ? -1.506 11.071 -14.498 1.00 74.88 88 LYS A N 1
ATOM 658 C CA . LYS A 1 88 ? -1.150 12.483 -14.328 1.00 74.88 88 LYS A CA 1
ATOM 659 C C . LYS A 1 88 ? -1.356 12.874 -12.866 1.00 74.88 88 LYS A C 1
ATOM 661 O O . LYS A 1 88 ? -2.480 12.790 -12.382 1.00 74.88 88 LYS A O 1
ATOM 666 N N . GLY A 1 89 ? -0.303 13.336 -12.202 1.00 72.50 89 GLY A N 1
ATOM 667 C CA . GLY A 1 89 ? -0.362 13.801 -10.818 1.00 72.50 89 GLY A CA 1
ATOM 668 C C . GLY A 1 89 ? 1.005 14.238 -10.298 1.00 72.50 89 GLY A C 1
ATOM 669 O O . GLY A 1 89 ? 1.980 14.262 -11.049 1.00 72.50 89 GLY A O 1
ATOM 670 N N . GLU A 1 90 ? 1.057 14.565 -9.009 1.00 67.06 90 GLU A N 1
ATOM 671 C CA . GLU A 1 90 ? 2.273 14.935 -8.279 1.00 67.06 90 GLU A CA 1
ATOM 672 C C . GLU A 1 90 ? 2.542 13.944 -7.136 1.00 67.06 90 GLU A C 1
ATOM 674 O O . GLU A 1 90 ? 1.630 13.291 -6.625 1.00 67.06 90 GLU A O 1
ATOM 679 N N . GLY A 1 91 ? 3.801 13.839 -6.705 1.00 75.38 91 GLY A N 1
ATOM 680 C CA . GLY A 1 91 ? 4.228 12.817 -5.749 1.00 75.38 91 GLY A CA 1
ATOM 681 C C . GLY A 1 91 ? 4.361 11.443 -6.407 1.00 75.38 91 GLY A C 1
ATOM 682 O O . GLY A 1 91 ? 4.611 11.345 -7.606 1.00 75.38 91 GLY A O 1
ATOM 683 N N . ASN A 1 92 ? 4.212 10.371 -5.625 1.00 79.25 92 ASN A N 1
ATOM 684 C CA . ASN A 1 92 ? 4.464 9.011 -6.106 1.00 79.25 92 ASN A CA 1
ATOM 685 C C . ASN A 1 92 ? 3.215 8.227 -6.541 1.00 79.25 92 ASN A C 1
ATOM 687 O O . ASN A 1 92 ? 3.311 7.031 -6.769 1.00 79.25 92 ASN A O 1
ATOM 691 N N . LEU A 1 93 ? 2.051 8.871 -6.657 1.00 91.56 93 LEU A N 1
ATOM 692 C CA . LEU A 1 93 ? 0.866 8.374 -7.376 1.00 91.56 93 LEU A CA 1
ATOM 693 C C . LEU A 1 93 ? 0.258 7.026 -6.921 1.00 91.56 93 LEU A C 1
ATOM 695 O O . LEU A 1 93 ? -0.552 6.461 -7.652 1.00 91.56 93 LEU A O 1
ATOM 699 N N . LEU A 1 94 ? 0.556 6.501 -5.720 1.00 95.50 94 LEU A N 1
ATOM 700 C CA . LEU A 1 94 ? -0.034 5.226 -5.251 1.00 95.50 94 LEU A CA 1
ATOM 701 C C . LEU A 1 94 ? -1.569 5.247 -5.290 1.00 95.50 94 LEU A C 1
ATOM 703 O O . LEU A 1 94 ? -2.212 4.327 -5.800 1.00 95.50 94 LEU A O 1
ATOM 707 N N . PHE A 1 95 ? -2.155 6.302 -4.725 1.00 95.56 95 PHE A N 1
ATOM 708 C CA . PHE A 1 95 ? -3.604 6.441 -4.624 1.00 95.56 95 PHE A CA 1
ATOM 709 C C . PHE A 1 95 ? -4.245 6.766 -5.973 1.00 95.56 95 PHE A C 1
ATOM 711 O O . PHE A 1 95 ? -5.351 6.301 -6.232 1.00 95.56 95 PHE A O 1
ATOM 718 N N . ASP A 1 96 ? -3.526 7.469 -6.851 1.00 94.06 96 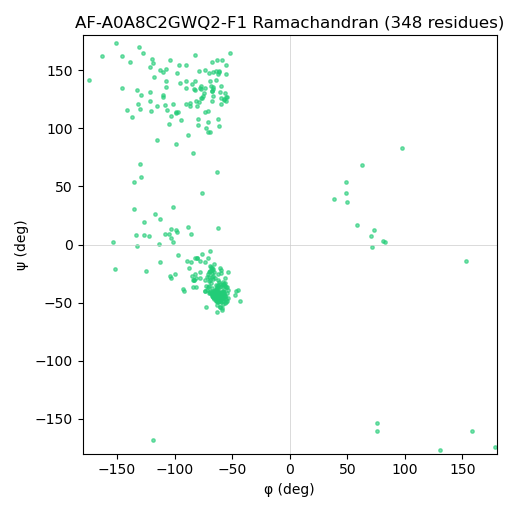ASP A N 1
ATOM 719 C CA . ASP A 1 96 ? -3.939 7.700 -8.236 1.00 94.06 96 ASP A CA 1
ATOM 720 C C . ASP A 1 96 ? -3.969 6.398 -9.026 1.00 94.06 96 ASP A C 1
ATOM 722 O O . ASP A 1 96 ? -4.974 6.098 -9.665 1.00 94.06 96 ASP A O 1
ATOM 726 N N . ALA A 1 97 ? -2.926 5.574 -8.920 1.00 95.06 97 ALA A N 1
ATOM 727 C CA . ALA A 1 97 ? -2.882 4.266 -9.555 1.00 95.06 97 ALA A CA 1
ATOM 728 C C . ALA A 1 97 ? -4.050 3.376 -9.095 1.00 95.06 97 ALA A C 1
ATOM 730 O O . ALA A 1 97 ? -4.731 2.760 -9.915 1.00 95.06 97 ALA A O 1
ATOM 731 N N . ALA A 1 98 ? -4.332 3.338 -7.790 1.00 95.81 98 ALA A N 1
ATOM 732 C CA . ALA A 1 98 ? -5.467 2.584 -7.264 1.00 95.81 98 ALA A CA 1
ATOM 733 C C . ALA A 1 98 ? -6.816 3.164 -7.721 1.00 95.81 98 ALA A C 1
ATOM 735 O O . ALA A 1 98 ? -7.684 2.411 -8.157 1.00 95.81 98 ALA A O 1
ATOM 736 N N . SER A 1 99 ? -6.984 4.489 -7.680 1.00 94.06 99 SER A N 1
ATOM 737 C CA . SER A 1 99 ? -8.192 5.167 -8.161 1.00 94.06 99 SER A CA 1
ATOM 738 C C . SER A 1 99 ? -8.440 4.871 -9.644 1.00 94.06 99 SER A C 1
ATOM 740 O O . SER A 1 99 ? -9.549 4.493 -10.015 1.00 94.06 99 SER A O 1
ATOM 742 N N . MET A 1 100 ? -7.403 4.929 -10.483 1.00 91.81 100 MET A N 1
ATOM 743 C CA . MET A 1 100 ? -7.484 4.596 -11.907 1.00 91.81 100 MET A CA 1
ATOM 744 C C . MET A 1 100 ? -7.978 3.163 -12.135 1.00 91.81 100 MET A C 1
ATOM 746 O O . MET A 1 100 ? -8.841 2.945 -12.982 1.00 91.81 100 MET A O 1
ATOM 750 N N . LEU A 1 101 ? -7.485 2.192 -11.361 1.00 93.19 101 LEU A N 1
ATOM 751 C CA . LEU A 1 101 ? -7.918 0.793 -11.470 1.00 93.19 101 LEU A CA 1
ATOM 752 C C . LEU A 1 101 ? -9.353 0.560 -10.972 1.00 93.19 101 LEU A C 1
ATOM 754 O O . LEU A 1 101 ? -10.015 -0.367 -11.435 1.00 93.19 101 LEU A O 1
ATOM 758 N N . LEU A 1 102 ? -9.838 1.370 -10.028 1.00 92.94 102 LEU A N 1
ATOM 759 C CA . LEU A 1 102 ? -11.150 1.193 -9.394 1.00 92.94 102 LEU A CA 1
ATOM 760 C C . LEU A 1 102 ? -12.270 1.972 -10.091 1.00 92.94 102 LEU A C 1
ATOM 762 O O . LEU A 1 102 ? -13.388 1.473 -10.195 1.00 92.94 102 LEU A O 1
ATOM 766 N N . VAL A 1 103 ? -11.990 3.188 -10.565 1.00 91.12 103 VAL A N 1
ATOM 767 C CA . VAL A 1 103 ? -13.000 4.106 -11.127 1.00 91.12 103 VAL A CA 1
ATOM 768 C C . VAL A 1 103 ? -12.587 4.748 -12.455 1.00 91.12 103 VAL A C 1
ATOM 770 O O . VAL A 1 103 ? -13.262 5.661 -12.925 1.00 91.12 103 VAL A O 1
ATOM 773 N N . GLY A 1 104 ? -11.475 4.320 -13.059 1.00 88.38 104 GLY A N 1
ATOM 774 C CA . GLY A 1 104 ? -11.045 4.798 -14.377 1.00 88.38 104 GLY A CA 1
ATOM 775 C C . GLY A 1 104 ? -10.547 6.248 -14.406 1.00 88.38 104 GLY A C 1
ATOM 776 O O . GLY A 1 104 ? -10.306 6.777 -15.490 1.00 88.38 104 GLY A O 1
ATOM 777 N N . SER A 1 105 ? -10.412 6.881 -13.235 1.00 88.75 105 SER A N 1
ATOM 778 C CA . SER A 1 105 ? -9.926 8.250 -13.037 1.00 88.75 105 SER A CA 1
ATOM 779 C C . SER A 1 105 ? -9.248 8.418 -11.675 1.00 88.75 105 SER A C 1
ATOM 781 O O . SER A 1 105 ? -9.305 7.519 -10.839 1.00 88.75 105 SER A O 1
ATOM 783 N N . THR A 1 106 ? -8.635 9.574 -11.411 1.00 90.56 106 THR A N 1
ATOM 784 C CA . THR A 1 106 ? -8.003 9.914 -10.118 1.00 90.56 106 THR A CA 1
ATOM 785 C C . THR A 1 106 ? -8.971 10.557 -9.112 1.00 90.56 106 THR A C 1
ATOM 787 O O . THR A 1 106 ? -8.561 11.135 -8.107 1.00 90.56 106 THR A O 1
ATOM 790 N N . SER A 1 107 ? -10.287 10.469 -9.345 1.00 90.69 107 SER A N 1
ATOM 791 C CA . SER A 1 107 ? -11.287 11.148 -8.509 1.00 90.69 107 SER A CA 1
ATOM 792 C C . SER A 1 107 ? -11.388 10.603 -7.078 1.00 90.69 107 SER A C 1
ATOM 794 O O . SER A 1 107 ? -11.917 11.289 -6.207 1.00 90.69 107 SER A O 1
ATOM 796 N N . LEU A 1 108 ? -10.926 9.373 -6.828 1.00 92.75 108 LEU A N 1
ATOM 797 C CA . LEU A 1 108 ? -10.990 8.714 -5.519 1.00 92.75 108 LEU A CA 1
ATOM 798 C C . LEU A 1 108 ? -9.679 8.849 -4.726 1.00 92.75 108 LEU A C 1
ATOM 800 O O . LEU A 1 108 ? -9.644 8.515 -3.544 1.00 92.75 108 LEU A O 1
ATOM 804 N N . SER A 1 109 ? -8.604 9.352 -5.339 1.00 93.56 109 SER A N 1
ATOM 805 C CA . SER A 1 109 ? -7.248 9.322 -4.778 1.00 93.56 109 SER A CA 1
ATOM 806 C C . SER A 1 109 ? -7.131 9.963 -3.399 1.00 93.56 109 SER A C 1
ATOM 808 O O . SER A 1 109 ? -6.513 9.391 -2.500 1.00 93.56 109 SER A O 1
ATOM 810 N N . LEU A 1 110 ? -7.757 11.127 -3.202 1.00 94.12 110 LEU A N 1
ATOM 811 C CA . LEU A 1 110 ? -7.710 11.831 -1.921 1.00 94.12 110 LEU A CA 1
ATOM 812 C C . LEU A 1 110 ? -8.406 11.036 -0.812 1.00 94.12 110 LEU A C 1
ATOM 814 O O . LEU A 1 110 ? -7.883 10.919 0.293 1.00 94.12 110 LEU A O 1
ATOM 818 N N . GLU A 1 111 ? -9.559 10.443 -1.116 1.00 96.19 111 GLU A N 1
ATOM 819 C CA . GLU A 1 111 ? -10.286 9.620 -0.155 1.00 96.19 111 GLU A CA 1
ATOM 820 C C . GLU A 1 111 ? -9.516 8.340 0.183 1.00 96.19 111 GLU A C 1
ATOM 822 O O . GLU A 1 111 ? -9.418 7.977 1.355 1.00 96.19 111 GLU A O 1
ATOM 827 N N . LEU A 1 112 ? -8.923 7.677 -0.820 1.00 96.94 112 LEU A N 1
ATOM 828 C CA . LEU A 1 112 ? -8.075 6.503 -0.590 1.00 96.94 112 LEU A CA 1
ATOM 829 C C . LEU A 1 112 ? -6.892 6.847 0.311 1.00 96.94 112 LEU A C 1
ATOM 831 O O . LEU A 1 112 ? -6.581 6.077 1.220 1.00 96.94 112 LEU A O 1
ATOM 835 N N . LYS A 1 113 ? -6.272 8.012 0.103 1.00 96.25 113 LYS A N 1
ATOM 836 C CA . LYS A 1 113 ? -5.194 8.514 0.955 1.00 96.25 113 LYS A CA 1
ATOM 837 C C . LYS A 1 113 ? -5.657 8.704 2.396 1.00 96.25 113 LYS A C 1
ATOM 839 O O . LYS A 1 113 ? -5.060 8.113 3.292 1.00 96.25 113 LYS A O 1
ATOM 844 N N . VAL A 1 114 ? -6.742 9.451 2.614 1.00 97.25 114 VAL A N 1
ATOM 845 C CA . VAL A 1 114 ? -7.303 9.702 3.956 1.00 97.25 114 VAL A CA 1
ATOM 846 C C . VAL A 1 114 ? -7.614 8.390 4.673 1.00 97.25 114 VAL A C 1
ATOM 848 O O . VAL A 1 114 ? -7.146 8.163 5.787 1.00 97.25 114 VAL A O 1
ATOM 851 N N . ARG A 1 115 ? -8.337 7.476 4.017 1.00 98.06 115 ARG A N 1
ATOM 852 C CA . ARG A 1 115 ? -8.687 6.177 4.609 1.00 98.06 115 ARG A CA 1
ATOM 853 C C . ARG A 1 115 ? -7.461 5.319 4.909 1.00 98.06 115 ARG A C 1
ATOM 855 O O . ARG A 1 115 ? -7.448 4.614 5.911 1.00 98.06 115 ARG A O 1
ATOM 862 N N . THR A 1 116 ? -6.431 5.381 4.065 1.00 97.81 116 THR A N 1
ATOM 863 C CA . THR A 1 116 ? -5.174 4.646 4.279 1.00 97.81 116 THR A CA 1
ATOM 864 C C . THR A 1 116 ? -4.428 5.175 5.500 1.00 97.81 116 THR A C 1
ATOM 866 O O . THR A 1 116 ? -3.956 4.377 6.307 1.00 97.81 116 THR A O 1
ATOM 869 N N . VAL A 1 117 ? -4.376 6.497 5.685 1.00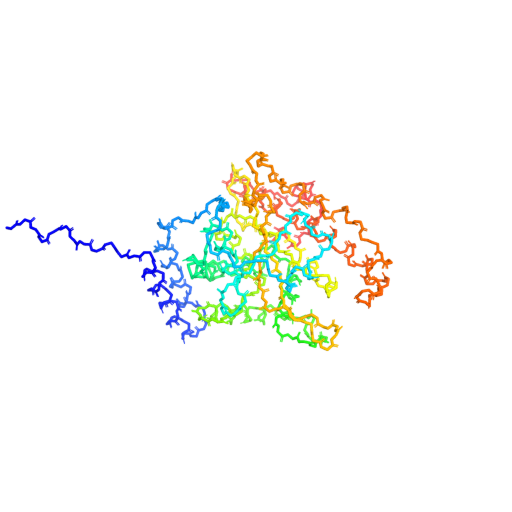 96.88 117 VAL A N 1
ATOM 870 C CA . VAL A 1 117 ? -3.790 7.124 6.881 1.00 96.88 117 VAL A CA 1
ATOM 871 C C . VAL A 1 117 ? -4.558 6.722 8.142 1.00 96.88 117 VAL A C 1
ATOM 873 O O . VAL A 1 117 ? -3.941 6.306 9.123 1.00 96.88 117 VAL A O 1
ATOM 876 N N . VAL A 1 118 ? -5.894 6.762 8.103 1.00 98.12 118 VAL A N 1
ATOM 877 C CA . VAL A 1 118 ? -6.753 6.311 9.213 1.00 98.12 118 VAL A CA 1
ATOM 878 C C . VAL A 1 118 ? -6.509 4.836 9.548 1.00 98.12 118 VAL A C 1
ATOM 880 O O . VAL A 1 118 ? -6.287 4.500 10.709 1.00 98.12 118 VAL A O 1
ATOM 883 N N . GLU A 1 119 ? -6.457 3.950 8.551 1.00 97.44 119 GLU A N 1
ATOM 884 C CA . GLU A 1 119 ? -6.150 2.528 8.758 1.00 97.44 119 GLU A CA 1
ATOM 885 C C . GLU A 1 119 ? -4.760 2.334 9.391 1.00 97.44 119 GLU A C 1
ATOM 887 O O . GLU A 1 119 ? -4.615 1.536 10.319 1.00 97.44 119 GLU A O 1
ATOM 892 N N . MET A 1 120 ? -3.740 3.072 8.935 1.00 95.25 120 MET A N 1
ATOM 893 C CA . MET A 1 120 ? -2.391 3.024 9.517 1.00 95.25 120 MET A CA 1
ATOM 894 C C . MET A 1 120 ? -2.380 3.475 10.984 1.00 95.25 120 MET A C 1
ATOM 896 O O . MET A 1 120 ? -1.738 2.821 11.806 1.00 95.25 120 MET A O 1
ATOM 900 N N . LEU A 1 121 ? -3.117 4.537 11.324 1.00 95.06 121 LEU A N 1
ATOM 901 C CA . LEU A 1 121 ? -3.255 5.049 12.691 1.00 95.06 121 LEU A CA 1
ATOM 902 C C . LEU A 1 121 ? -3.931 4.038 13.617 1.00 95.06 121 LEU A C 1
ATOM 904 O O . LEU A 1 121 ? -3.343 3.603 14.610 1.00 95.06 121 LEU A O 1
ATOM 908 N N . LEU A 1 122 ? -5.149 3.623 13.265 1.00 96.06 122 LEU A N 1
ATOM 909 C CA . LEU A 1 122 ? -5.984 2.769 14.112 1.00 96.06 122 LEU A CA 1
ATOM 910 C C . LEU A 1 122 ? -5.387 1.369 14.291 1.00 96.06 122 LEU A C 1
ATOM 912 O O . LEU A 1 122 ? -5.592 0.719 15.318 1.00 96.06 122 LEU A O 1
ATOM 916 N N . TRP A 1 123 ? -4.595 0.913 13.317 1.00 93.88 123 TRP A N 1
ATOM 917 C CA . TRP A 1 123 ? -3.995 -0.418 13.315 1.00 93.88 123 TRP A CA 1
ATOM 918 C C . TRP A 1 123 ? -2.466 -0.393 13.351 1.00 93.88 123 TRP A C 1
ATOM 920 O O . TRP A 1 123 ? -1.831 -1.373 12.958 1.00 93.88 123 TRP A O 1
ATOM 930 N N . LYS A 1 124 ? -1.851 0.662 13.906 1.00 91.44 124 LYS A N 1
ATOM 931 C CA . LYS A 1 124 ? -0.388 0.806 14.060 1.00 91.44 124 LYS A CA 1
ATOM 932 C C . LYS A 1 124 ? 0.303 -0.476 14.543 1.00 91.44 124 LYS A C 1
ATOM 934 O O . LYS A 1 124 ? 1.262 -0.950 13.933 1.00 91.44 124 LYS A O 1
ATOM 939 N N . ARG A 1 125 ? -0.225 -1.115 15.597 1.00 87.31 125 ARG A N 1
ATOM 940 C CA . ARG A 1 125 ? 0.349 -2.363 16.152 1.00 87.31 125 ARG A CA 1
ATOM 941 C C . ARG A 1 125 ? 0.356 -3.514 15.147 1.00 87.31 125 ARG A C 1
ATOM 943 O O . ARG A 1 125 ? 1.263 -4.341 15.173 1.00 87.31 125 ARG A O 1
ATOM 950 N N . TYR A 1 126 ? -0.630 -3.576 14.253 1.00 86.56 126 TYR A N 1
ATOM 951 C CA . TYR A 1 126 ? -0.652 -4.580 13.195 1.00 86.56 126 TYR A CA 1
ATOM 952 C C . TYR A 1 126 ? 0.487 -4.370 12.192 1.00 86.56 126 TYR A C 1
ATOM 954 O O . TYR A 1 126 ? 1.180 -5.329 11.853 1.00 86.56 126 TYR A O 1
ATOM 962 N N . TYR A 1 127 ? 0.704 -3.126 11.762 1.00 87.31 127 TYR A N 1
ATOM 963 C CA . TYR A 1 127 ? 1.727 -2.786 10.772 1.00 87.31 127 TYR A CA 1
ATOM 964 C C . TYR A 1 127 ? 3.159 -2.893 11.310 1.00 87.31 127 TYR A C 1
ATOM 966 O O . TYR A 1 127 ? 4.080 -3.156 10.537 1.00 87.31 127 TYR A O 1
ATOM 974 N N . LEU A 1 128 ? 3.342 -2.754 12.625 1.00 82.12 128 LEU A N 1
ATOM 975 C CA . LEU A 1 128 ? 4.647 -2.878 13.278 1.00 82.12 128 LEU A CA 1
ATOM 976 C C . LEU A 1 128 ? 4.963 -4.295 13.773 1.00 82.12 128 LEU A C 1
ATOM 978 O O . LEU A 1 128 ? 6.098 -4.750 13.643 1.00 82.12 128 LEU A O 1
ATOM 982 N N . CYS A 1 129 ? 3.973 -4.999 14.332 1.00 72.06 129 CYS A N 1
ATOM 983 C CA . CYS A 1 129 ? 4.198 -6.252 15.064 1.00 72.06 129 CYS A CA 1
ATOM 984 C C . CYS A 1 129 ? 3.367 -7.429 14.539 1.00 72.06 129 CYS A C 1
ATOM 986 O O . CYS A 1 129 ? 3.685 -8.587 14.795 1.00 72.06 129 CYS A O 1
ATOM 988 N N . GLY A 1 130 ? 2.258 -7.150 13.856 1.00 59.34 130 GLY A N 1
ATOM 989 C CA . GLY A 1 130 ? 1.102 -8.037 13.882 1.00 59.34 130 GLY A CA 1
ATOM 990 C C . GLY A 1 130 ? 0.944 -8.991 12.716 1.00 59.34 130 GLY A C 1
ATOM 991 O O . GLY A 1 130 ? -0.163 -9.504 12.615 1.00 59.34 130 GLY A O 1
ATOM 992 N N . MET A 1 131 ? 1.962 -9.180 11.853 1.00 59.25 131 MET A N 1
ATOM 993 C CA . MET A 1 131 ? 2.123 -10.281 10.864 1.00 59.25 131 MET A CA 1
ATOM 994 C C . MET A 1 131 ? 2.974 -9.907 9.643 1.00 59.25 131 MET A C 1
ATOM 996 O O . MET A 1 131 ? 3.378 -10.782 8.865 1.00 59.25 131 MET A O 1
ATOM 1000 N N . ILE A 1 132 ? 3.233 -8.619 9.441 1.00 68.50 132 ILE A N 1
ATOM 1001 C CA . ILE A 1 132 ? 4.195 -8.176 8.441 1.00 68.50 132 ILE A CA 1
ATOM 1002 C C . ILE A 1 132 ? 5.583 -8.459 9.014 1.00 68.50 132 ILE A C 1
ATOM 1004 O O . ILE A 1 132 ? 5.853 -8.132 10.165 1.00 68.50 132 ILE A O 1
ATOM 1008 N N . ASP A 1 133 ? 6.440 -9.153 8.260 1.00 66.06 133 ASP A N 1
ATOM 1009 C CA . ASP A 1 133 ? 7.776 -9.498 8.757 1.00 66.06 133 ASP A CA 1
ATOM 1010 C C . ASP A 1 133 ? 8.494 -8.203 9.151 1.00 66.06 133 ASP A C 1
ATOM 1012 O O . ASP A 1 133 ? 8.628 -7.305 8.317 1.00 66.06 133 ASP A O 1
ATOM 1016 N N . SER A 1 134 ? 8.968 -8.100 10.392 1.00 62.66 134 SER A N 1
ATOM 1017 C CA . SER A 1 134 ? 9.701 -6.915 10.839 1.00 62.66 134 SER A CA 1
ATOM 1018 C C . SER A 1 134 ? 10.905 -6.646 9.939 1.00 62.66 134 SER A C 1
ATOM 1020 O O . SER A 1 134 ? 11.228 -5.491 9.688 1.00 62.66 134 SER A O 1
ATOM 1022 N N . LYS A 1 135 ? 11.502 -7.683 9.327 1.00 67.38 135 LYS A N 1
ATOM 1023 C CA . LYS A 1 135 ? 12.539 -7.511 8.301 1.00 67.38 135 LYS A CA 1
ATOM 1024 C C . LYS A 1 135 ? 11.998 -6.892 7.014 1.00 67.38 135 LYS A C 1
ATOM 1026 O O . LYS A 1 135 ? 12.710 -6.097 6.422 1.00 67.38 135 LYS A O 1
ATOM 1031 N N . VAL A 1 136 ? 10.777 -7.218 6.575 1.00 67.56 136 VAL A N 1
ATOM 1032 C CA . VAL A 1 136 ? 10.144 -6.566 5.407 1.00 67.56 136 VAL A CA 1
ATOM 1033 C C . VAL A 1 136 ? 9.976 -5.075 5.690 1.00 67.56 136 VAL A C 1
ATOM 1035 O O . VAL A 1 136 ? 10.359 -4.267 4.854 1.00 67.56 136 VAL A O 1
ATOM 1038 N N . MET A 1 137 ? 9.456 -4.711 6.866 1.00 72.25 137 MET A N 1
ATOM 1039 C CA . MET A 1 137 ? 9.241 -3.303 7.228 1.00 72.25 137 MET A CA 1
ATOM 1040 C C . MET A 1 137 ? 10.560 -2.557 7.414 1.00 72.25 137 MET A C 1
ATOM 1042 O O . MET A 1 137 ? 10.733 -1.491 6.841 1.00 72.25 137 MET A O 1
ATOM 1046 N N . LEU A 1 138 ? 11.537 -3.155 8.100 1.00 69.06 138 LEU A N 1
ATOM 1047 C CA . LEU A 1 138 ? 12.883 -2.592 8.224 1.00 69.06 138 LEU A CA 1
ATOM 1048 C C . LEU A 1 138 ? 13.545 -2.374 6.862 1.00 69.06 138 LEU A C 1
ATOM 1050 O O . LEU A 1 138 ? 14.196 -1.358 6.656 1.00 69.06 138 LEU A O 1
ATOM 1054 N N . GLN A 1 139 ? 13.389 -3.308 5.923 1.00 70.31 139 GLN A N 1
ATOM 1055 C CA . GLN A 1 139 ? 13.942 -3.154 4.576 1.00 70.31 139 GLN A CA 1
ATOM 1056 C C . GLN A 1 139 ? 13.177 -2.101 3.775 1.00 70.31 139 GLN A C 1
ATOM 1058 O O . GLN A 1 139 ? 13.806 -1.311 3.085 1.00 70.31 139 GLN A O 1
ATOM 1063 N N . ALA A 1 140 ? 11.851 -2.030 3.904 1.00 67.88 140 ALA A N 1
ATOM 1064 C CA . ALA A 1 140 ? 11.068 -0.964 3.288 1.00 67.88 140 ALA A CA 1
ATOM 1065 C C . ALA A 1 140 ? 11.534 0.417 3.767 1.00 67.88 140 ALA A C 1
ATOM 1067 O O . ALA A 1 140 ? 11.852 1.282 2.957 1.00 67.88 140 ALA A O 1
ATOM 1068 N N . VAL A 1 141 ? 11.678 0.563 5.082 1.00 67.00 141 VAL A N 1
ATOM 1069 C CA . VAL A 1 141 ? 12.153 1.779 5.742 1.00 67.00 141 VAL A CA 1
ATOM 1070 C C . VAL A 1 141 ? 13.577 2.141 5.321 1.00 67.00 141 VAL A C 1
ATOM 1072 O O . VAL A 1 141 ? 13.818 3.286 4.959 1.00 67.00 141 VAL A O 1
ATOM 1075 N N . ARG A 1 142 ? 14.515 1.182 5.280 1.00 66.19 142 ARG A N 1
ATOM 1076 C CA . ARG A 1 142 ? 15.899 1.426 4.816 1.00 66.19 142 ARG A CA 1
ATOM 1077 C C . ARG A 1 142 ? 15.949 2.059 3.434 1.00 66.19 142 ARG A C 1
ATOM 1079 O O . ARG A 1 142 ? 16.697 3.004 3.233 1.00 66.19 142 ARG A O 1
ATOM 1086 N N . PHE A 1 143 ? 15.158 1.535 2.502 1.00 62.25 143 PHE A N 1
ATOM 1087 C CA . PHE A 1 143 ? 15.163 2.005 1.118 1.00 62.25 143 PHE A CA 1
ATOM 1088 C C . PHE A 1 143 ? 14.397 3.308 0.925 1.00 62.25 143 PHE A C 1
ATOM 1090 O O . PHE A 1 143 ? 14.753 4.081 0.041 1.00 62.25 143 PHE A O 1
ATOM 1097 N N . SER A 1 144 ? 13.379 3.572 1.745 1.00 60.38 144 SER A N 1
ATOM 1098 C CA . SER A 1 144 ? 12.738 4.886 1.773 1.00 60.38 144 SER A CA 1
ATOM 1099 C C . SER A 1 144 ? 13.643 5.962 2.383 1.00 60.38 144 SER A C 1
ATOM 1101 O O . SER A 1 144 ? 13.555 7.111 1.967 1.00 60.38 144 SER A O 1
ATOM 1103 N N . LEU A 1 145 ? 14.515 5.606 3.337 1.00 51.69 145 LEU A N 1
ATOM 1104 C CA . LEU A 1 145 ? 15.302 6.573 4.108 1.00 51.69 145 LEU A CA 1
ATOM 1105 C C . LEU A 1 145 ? 16.752 6.773 3.644 1.00 51.69 145 LEU A C 1
ATOM 1107 O O . LEU A 1 145 ? 17.306 7.828 3.940 1.00 51.69 145 LEU A O 1
ATOM 1111 N N . CYS A 1 146 ? 17.405 5.815 2.974 1.00 49.72 146 CYS A N 1
ATOM 1112 C CA . CYS A 1 146 ? 18.847 5.898 2.700 1.00 49.72 146 CYS A CA 1
ATOM 1113 C C . CYS A 1 146 ? 19.269 5.291 1.355 1.00 49.72 146 CYS A C 1
ATOM 1115 O O . CYS A 1 146 ? 18.915 4.167 1.005 1.00 49.72 146 CYS A O 1
ATOM 1117 N N . THR A 1 147 ? 20.116 6.030 0.634 1.00 47.19 147 THR A N 1
ATOM 1118 C CA . THR A 1 147 ? 20.843 5.569 -0.560 1.00 47.19 147 THR A CA 1
ATOM 1119 C C . THR A 1 147 ? 22.123 4.795 -0.223 1.00 47.19 147 THR A C 1
ATOM 1121 O O . THR A 1 147 ? 22.686 4.158 -1.109 1.00 47.19 147 THR A O 1
ATOM 1124 N N . GLU A 1 148 ? 22.574 4.807 1.038 1.00 50.91 148 GLU A N 1
ATOM 1125 C CA . GLU A 1 148 ? 23.804 4.141 1.486 1.00 50.91 148 GLU A CA 1
ATOM 1126 C C . GLU A 1 148 ? 23.522 3.103 2.592 1.00 50.91 148 GLU A C 1
ATOM 1128 O O . GLU A 1 148 ? 22.931 3.404 3.628 1.00 50.91 148 GLU A O 1
ATOM 1133 N N . GLU A 1 149 ? 23.931 1.848 2.357 1.00 52.00 149 GLU A N 1
ATOM 1134 C CA . GLU A 1 149 ? 23.812 0.732 3.309 1.00 52.00 149 GLU A CA 1
ATOM 1135 C C . GLU A 1 149 ? 24.845 0.903 4.454 1.00 52.00 149 GLU A C 1
ATOM 1137 O O . GLU A 1 149 ? 26.004 0.528 4.283 1.00 52.00 149 GLU A O 1
ATOM 1142 N N . SER A 1 150 ? 24.463 1.405 5.639 1.00 52.19 150 SER A N 1
ATOM 1143 C CA . SER A 1 150 ? 25.313 1.333 6.849 1.00 52.19 150 SER A CA 1
ATOM 1144 C C . SER A 1 150 ? 24.925 0.158 7.766 1.00 52.19 150 SER A C 1
ATOM 1146 O O . SER A 1 150 ? 23.761 -0.251 7.835 1.00 52.19 150 SER A O 1
ATOM 1148 N N . GLN A 1 151 ? 25.907 -0.427 8.469 1.00 48.75 151 GLN A N 1
ATOM 1149 C CA . GLN A 1 151 ? 25.701 -1.580 9.368 1.00 48.75 151 GLN A CA 1
ATOM 1150 C C . GLN A 1 151 ? 24.765 -1.255 10.546 1.00 48.75 151 GLN A C 1
ATOM 1152 O O . GLN A 1 151 ? 24.005 -2.124 10.975 1.00 48.75 151 GLN A O 1
ATOM 1157 N N . ASP A 1 152 ? 24.740 -0.004 11.012 1.00 50.47 152 ASP A N 1
ATOM 1158 C CA . ASP A 1 152 ? 23.912 0.430 12.146 1.00 50.47 152 ASP A CA 1
ATOM 1159 C C . ASP A 1 152 ? 22.405 0.393 11.833 1.00 50.47 152 ASP A C 1
ATOM 1161 O O . ASP A 1 152 ? 21.578 0.166 12.716 1.00 50.47 152 ASP A O 1
ATOM 1165 N N . MET A 1 153 ? 22.022 0.488 10.554 1.00 51.78 153 MET A N 1
ATOM 1166 C CA . MET A 1 153 ? 20.625 0.347 10.120 1.00 51.78 153 MET A CA 1
ATOM 1167 C C . MET A 1 153 ? 20.142 -1.110 10.105 1.00 51.78 153 MET A C 1
ATOM 1169 O O . MET A 1 153 ? 18.949 -1.371 9.895 1.00 51.78 153 MET A O 1
ATOM 1173 N N . LEU A 1 154 ? 21.034 -2.091 10.318 1.00 53.12 154 LEU A N 1
ATOM 1174 C CA . LEU A 1 154 ? 20.678 -3.509 10.274 1.00 53.12 154 LEU A CA 1
ATOM 1175 C C . LEU A 1 154 ? 19.805 -3.959 11.457 1.00 53.12 154 LEU A C 1
ATOM 1177 O O . LEU A 1 154 ? 19.026 -4.902 11.292 1.00 53.12 154 LEU A O 1
ATOM 1181 N N . ASN A 1 155 ? 19.862 -3.232 12.577 1.00 59.84 155 ASN A N 1
ATOM 1182 C CA . ASN A 1 155 ? 19.189 -3.545 13.839 1.00 59.84 155 ASN A CA 1
ATOM 1183 C C . ASN A 1 155 ? 18.515 -2.300 14.447 1.00 59.84 155 ASN A C 1
ATOM 1185 O O . ASN A 1 155 ? 18.777 -1.960 15.599 1.00 59.84 155 ASN A O 1
ATOM 1189 N N . LEU A 1 156 ? 17.662 -1.605 13.682 1.00 66.31 156 LEU A N 1
ATOM 1190 C CA . LEU A 1 156 ? 16.905 -0.472 14.225 1.00 66.31 156 LEU A CA 1
ATOM 1191 C C . LEU A 1 156 ? 16.066 -0.928 15.433 1.00 66.31 156 LEU A C 1
ATOM 1193 O O . LEU A 1 156 ? 15.272 -1.868 15.294 1.00 66.31 156 LEU A O 1
ATOM 1197 N N . PRO A 1 157 ? 16.210 -0.274 16.600 1.00 77.81 157 PRO A N 1
ATOM 1198 C CA . PRO A 1 157 ? 15.334 -0.510 17.737 1.00 77.81 157 PRO A CA 1
ATOM 1199 C C . PRO A 1 157 ? 13.869 -0.302 17.345 1.00 77.81 157 PRO A C 1
ATOM 1201 O O . PRO A 1 157 ? 13.557 0.566 16.525 1.00 77.81 157 PRO A O 1
ATOM 1204 N N . ILE A 1 158 ? 12.959 -1.070 17.951 1.00 78.56 158 ILE A N 1
ATOM 1205 C CA . ILE A 1 158 ? 11.520 -0.982 17.654 1.00 78.56 158 ILE A CA 1
ATOM 1206 C C . ILE A 1 158 ? 10.980 0.440 17.855 1.00 78.56 158 ILE A C 1
ATOM 1208 O O . ILE A 1 158 ? 10.156 0.890 17.071 1.00 78.56 158 ILE A O 1
ATOM 1212 N N . GLN A 1 159 ? 11.527 1.177 18.823 1.00 83.50 159 GLN A N 1
ATOM 1213 C CA . GLN A 1 159 ? 11.176 2.569 19.103 1.00 83.50 159 GLN A CA 1
ATOM 1214 C C . GLN A 1 159 ? 11.535 3.501 17.940 1.00 83.50 159 GLN A C 1
ATOM 1216 O O . GLN A 1 159 ? 10.814 4.454 17.664 1.00 83.50 159 GLN A O 1
ATOM 1221 N N . VAL A 1 160 ? 12.636 3.225 17.233 1.00 82.50 160 VAL A N 1
ATOM 1222 C CA . VAL A 1 160 ? 13.019 4.010 16.053 1.00 82.50 160 VAL A CA 1
ATOM 1223 C C . VAL A 1 160 ? 12.102 3.673 14.881 1.00 82.50 160 VAL A C 1
ATOM 1225 O O . VAL A 1 160 ? 11.663 4.573 14.175 1.00 82.50 160 VAL A O 1
ATOM 1228 N N . LEU A 1 161 ? 11.752 2.395 14.702 1.00 81.69 161 LEU A N 1
ATOM 1229 C CA . LEU A 1 161 ? 10.778 1.989 13.685 1.00 81.69 161 LEU A CA 1
ATOM 1230 C C . LEU A 1 161 ? 9.396 2.616 13.937 1.00 81.69 161 LEU A C 1
ATOM 1232 O O . LEU A 1 161 ? 8.757 3.077 12.997 1.00 81.69 161 LEU A O 1
ATOM 1236 N N . GLU A 1 162 ? 8.965 2.661 15.198 1.00 87.06 162 GLU A N 1
ATOM 1237 C CA . GLU A 1 162 ? 7.751 3.351 15.640 1.00 87.06 162 GLU A CA 1
ATOM 1238 C C . GLU A 1 162 ? 7.804 4.848 15.336 1.00 87.06 162 GLU A C 1
ATOM 1240 O O . GLU A 1 162 ? 6.852 5.379 14.778 1.00 87.06 162 GLU A O 1
ATOM 1245 N N . ALA A 1 163 ? 8.917 5.519 15.639 1.00 87.88 163 ALA A N 1
ATOM 1246 C CA . ALA A 1 163 ? 9.072 6.943 15.354 1.00 87.88 163 ALA A CA 1
ATOM 1247 C C . ALA A 1 163 ? 9.030 7.248 13.847 1.00 87.88 163 ALA A C 1
ATOM 1249 O O . ALA A 1 163 ? 8.414 8.229 13.437 1.00 87.88 163 ALA A O 1
ATOM 1250 N N . ILE A 1 164 ? 9.644 6.394 13.019 1.00 86.44 164 ILE A N 1
ATOM 1251 C CA . ILE A 1 164 ? 9.596 6.516 11.555 1.00 86.44 164 ILE A CA 1
ATOM 1252 C C . ILE A 1 164 ? 8.164 6.314 11.051 1.00 86.44 164 ILE A C 1
ATOM 1254 O O . ILE A 1 164 ? 7.686 7.110 10.249 1.00 86.44 164 ILE A O 1
ATOM 1258 N N . PHE A 1 165 ? 7.463 5.293 11.553 1.00 89.00 165 PHE A N 1
ATOM 1259 C CA . PHE A 1 165 ? 6.060 5.057 11.214 1.00 89.00 165 PHE A CA 1
ATOM 1260 C C . PHE A 1 165 ? 5.184 6.265 11.565 1.00 89.00 165 PHE A C 1
ATOM 1262 O O . PHE A 1 165 ? 4.380 6.706 10.748 1.00 89.00 165 PHE A O 1
ATOM 1269 N N . ASP A 1 166 ? 5.362 6.826 12.760 1.00 91.75 166 ASP A N 1
ATOM 1270 C CA . ASP A 1 166 ? 4.581 7.968 13.235 1.00 91.75 166 ASP A CA 1
ATOM 1271 C C . ASP A 1 166 ? 4.852 9.222 12.397 1.00 91.75 166 ASP A C 1
ATOM 1273 O O . ASP A 1 166 ? 3.918 9.953 12.056 1.00 91.75 166 ASP A O 1
ATOM 1277 N N . ALA A 1 167 ? 6.114 9.450 12.023 1.00 90.75 167 ALA A N 1
ATOM 1278 C CA . ALA A 1 167 ? 6.499 10.533 11.126 1.00 90.75 167 ALA A CA 1
ATOM 1279 C C . ALA A 1 167 ? 5.876 10.364 9.730 1.00 90.75 167 ALA A C 1
ATOM 1281 O O . ALA A 1 167 ? 5.301 11.318 9.205 1.00 90.75 167 ALA A O 1
ATOM 1282 N N . ASP A 1 168 ? 5.919 9.153 9.164 1.00 89.88 168 ASP A N 1
ATOM 1283 C CA . ASP A 1 168 ? 5.322 8.851 7.860 1.00 89.88 168 ASP A CA 1
ATOM 1284 C C . ASP A 1 168 ? 3.801 9.045 7.867 1.00 89.88 168 ASP A C 1
ATOM 1286 O O . ASP A 1 168 ? 3.245 9.627 6.935 1.00 89.88 168 ASP A O 1
ATOM 1290 N N . VAL A 1 169 ? 3.115 8.608 8.926 1.00 93.00 169 VAL A N 1
ATOM 1291 C CA . VAL A 1 169 ? 1.669 8.809 9.098 1.00 93.00 169 VAL A CA 1
ATOM 1292 C C . VAL A 1 169 ? 1.317 10.297 9.135 1.00 93.00 169 VAL A C 1
ATOM 1294 O O . VAL A 1 169 ? 0.406 10.730 8.425 1.00 93.00 169 VAL A O 1
ATOM 1297 N N . LYS A 1 170 ? 2.054 11.096 9.919 1.00 93.88 170 LYS A N 1
ATOM 1298 C CA . LYS A 1 170 ? 1.834 12.548 9.992 1.00 93.88 170 LYS A CA 1
ATOM 1299 C C . LYS A 1 170 ? 2.088 13.222 8.648 1.00 93.88 170 LYS A C 1
ATOM 1301 O O . LYS A 1 170 ? 1.230 13.959 8.171 1.00 93.88 170 LYS A O 1
ATOM 1306 N N . ALA A 1 171 ? 3.215 12.923 7.999 1.00 92.19 171 ALA A N 1
ATOM 1307 C CA . ALA A 1 171 ? 3.534 13.455 6.673 1.00 92.19 171 ALA A CA 1
ATOM 1308 C C . ALA A 1 171 ? 2.447 13.101 5.643 1.00 92.19 171 ALA A C 1
ATOM 1310 O O . ALA A 1 171 ? 2.101 13.903 4.774 1.00 92.19 171 ALA A O 1
ATOM 1311 N N . SER A 1 172 ? 1.839 11.924 5.781 1.00 92.75 172 SER A N 1
ATOM 1312 C CA . SER A 1 172 ? 0.788 11.438 4.886 1.00 92.75 172 SER A CA 1
ATOM 1313 C C . SER A 1 172 ? -0.546 12.166 5.019 1.00 92.75 172 SER A C 1
ATOM 1315 O O . SER A 1 172 ? -1.378 12.058 4.121 1.00 92.75 172 SER A O 1
ATOM 1317 N N . CYS A 1 173 ? -0.731 12.990 6.052 1.00 94.06 173 CYS A N 1
ATOM 1318 C CA . CYS A 1 173 ? -1.862 13.917 6.137 1.00 94.06 173 CYS A CA 1
ATOM 1319 C C . CYS A 1 173 ? -1.712 15.114 5.177 1.00 94.06 173 CYS A C 1
ATOM 1321 O O . CYS A 1 173 ? -2.686 15.805 4.900 1.00 94.06 173 CYS A O 1
ATOM 1323 N N . PHE A 1 174 ? -0.522 15.363 4.620 1.00 91.88 174 PHE A N 1
ATOM 1324 C CA . PHE A 1 174 ? -0.254 16.524 3.766 1.00 91.88 174 PHE A CA 1
ATOM 1325 C C . PHE A 1 174 ? -0.101 16.141 2.288 1.00 91.88 174 PHE A C 1
ATOM 1327 O O . PHE A 1 174 ? 0.305 15.013 1.988 1.00 91.88 174 PHE A O 1
ATOM 1334 N N . PRO A 1 175 ? -0.432 17.030 1.332 1.00 84.94 175 PRO A N 1
ATOM 1335 C CA . PRO A 1 175 ? -0.185 16.812 -0.097 1.00 84.94 175 PRO A CA 1
ATOM 1336 C C . PRO A 1 175 ? 1.290 16.519 -0.415 1.00 84.94 175 PRO A C 1
ATOM 1338 O O . PRO A 1 175 ? 2.181 16.903 0.333 1.00 84.94 175 PRO A O 1
ATOM 1341 N N . GLY A 1 176 ? 1.550 15.822 -1.525 1.00 78.00 176 GLY A N 1
ATOM 1342 C CA . GLY A 1 176 ? 2.915 15.553 -2.006 1.00 78.00 176 GLY A CA 1
ATOM 1343 C C . GLY A 1 176 ? 3.741 14.554 -1.183 1.00 78.00 176 GLY A C 1
ATOM 1344 O O . GLY A 1 176 ? 4.862 14.235 -1.570 1.00 78.00 176 GLY A O 1
ATOM 1345 N N . SER A 1 177 ? 3.208 14.028 -0.077 1.00 85.56 177 SER A N 1
ATOM 1346 C CA . SER A 1 177 ? 3.881 12.998 0.718 1.00 85.56 177 SER A CA 1
ATOM 1347 C C . SER A 1 177 ? 4.079 11.686 -0.034 1.00 85.56 177 SER A C 1
ATOM 1349 O O . SER A 1 177 ? 3.288 11.288 -0.893 1.00 85.56 177 SER A O 1
ATOM 1351 N N . PHE A 1 178 ? 5.165 11.006 0.322 1.00 84.62 178 PHE A N 1
ATOM 1352 C CA . PHE A 1 178 ? 5.595 9.774 -0.312 1.00 84.62 178 PHE A CA 1
ATOM 1353 C C . PHE A 1 178 ? 4.915 8.554 0.316 1.00 84.62 178 PHE A C 1
ATOM 1355 O O . PHE A 1 178 ? 5.118 8.254 1.490 1.00 84.62 178 PHE A O 1
ATOM 1362 N N . ALA A 1 179 ? 4.156 7.794 -0.474 1.00 89.88 179 ALA A N 1
ATOM 1363 C CA . ALA A 1 179 ? 3.639 6.501 -0.041 1.00 89.88 179 ALA A CA 1
ATOM 1364 C C . ALA A 1 179 ? 4.726 5.407 -0.084 1.00 89.88 179 ALA A C 1
ATOM 1366 O O . ALA A 1 179 ? 5.434 5.244 -1.069 1.00 89.88 179 ALA A O 1
ATOM 1367 N N . ASN A 1 180 ? 4.840 4.597 0.958 1.00 88.56 180 ASN A N 1
ATOM 1368 C CA . ASN A 1 180 ? 5.785 3.475 1.031 1.00 88.56 180 ASN A CA 1
ATOM 1369 C C . ASN A 1 180 ? 5.052 2.132 1.194 1.00 88.56 180 ASN A C 1
ATOM 1371 O O . ASN A 1 180 ? 3.832 2.058 1.043 1.00 88.56 180 ASN A O 1
ATOM 1375 N N . MET A 1 181 ? 5.765 1.046 1.522 1.00 89.31 181 MET A N 1
ATOM 1376 C CA . MET A 1 181 ? 5.109 -0.257 1.692 1.00 89.31 181 MET A CA 1
ATOM 1377 C C . MET A 1 181 ? 4.012 -0.259 2.760 1.00 89.31 181 MET A C 1
ATOM 1379 O O . MET A 1 181 ? 3.022 -0.958 2.552 1.00 89.31 181 MET A O 1
ATOM 1383 N N . TRP A 1 182 ? 4.124 0.500 3.858 1.00 91.31 182 TRP A N 1
ATOM 1384 C CA . TRP A 1 182 ? 3.045 0.554 4.855 1.00 91.31 182 TRP A CA 1
ATOM 1385 C C . TRP A 1 182 ? 1.733 1.026 4.238 1.00 91.31 182 TRP A C 1
ATOM 1387 O O . TRP A 1 182 ? 0.691 0.424 4.487 1.00 91.31 182 TRP A O 1
ATOM 1397 N N . HIS A 1 183 ? 1.809 2.011 3.346 1.00 94.25 183 HIS A N 1
ATOM 1398 C CA . HIS A 1 183 ? 0.658 2.524 2.620 1.00 94.25 183 HIS A CA 1
ATOM 1399 C C . HIS A 1 183 ? 0.054 1.470 1.699 1.00 94.25 183 HIS A C 1
ATOM 1401 O O . HIS A 1 183 ? -1.161 1.338 1.653 1.00 94.25 183 HIS A O 1
ATOM 1407 N N . VAL A 1 184 ? 0.872 0.667 1.012 1.00 94.94 184 VAL A N 1
ATOM 1408 C CA . VAL A 1 184 ? 0.361 -0.415 0.153 1.00 94.94 184 VAL A CA 1
ATOM 1409 C C . VAL A 1 184 ? -0.353 -1.493 0.986 1.00 94.94 184 VAL A C 1
ATOM 1411 O O . VAL A 1 184 ? -1.424 -1.964 0.605 1.00 94.94 184 VAL A O 1
ATOM 1414 N N . TYR A 1 185 ? 0.194 -1.867 2.149 1.00 93.75 185 TYR A N 1
ATOM 1415 C CA . TYR A 1 185 ? -0.454 -2.809 3.076 1.00 93.75 185 TYR A CA 1
ATOM 1416 C C . TYR A 1 185 ? -1.762 -2.263 3.665 1.00 93.75 185 TYR A C 1
ATOM 1418 O O . TYR A 1 185 ? -2.749 -2.999 3.768 1.00 93.75 185 TYR A O 1
ATOM 1426 N N . ALA A 1 186 ? -1.780 -0.986 4.041 1.00 95.62 186 ALA A N 1
ATOM 1427 C CA . ALA A 1 186 ? -2.971 -0.332 4.560 1.00 95.62 186 ALA A CA 1
ATOM 1428 C C . ALA A 1 186 ? -4.039 -0.144 3.482 1.00 95.62 186 ALA A C 1
ATOM 1430 O O . ALA A 1 186 ? -5.195 -0.480 3.716 1.00 95.62 186 ALA A O 1
ATOM 1431 N N . LEU A 1 187 ? -3.653 0.251 2.270 1.00 97.44 187 LEU A N 1
ATOM 1432 C CA . LEU A 1 187 ? -4.563 0.408 1.141 1.00 97.44 187 LEU A CA 1
ATOM 1433 C C . LEU A 1 187 ? -5.250 -0.912 0.769 1.00 97.44 187 LEU A C 1
ATOM 1435 O O . LEU A 1 187 ? -6.460 -0.926 0.555 1.00 97.44 187 LEU A O 1
ATOM 1439 N N . ALA A 1 188 ? -4.518 -2.034 0.766 1.00 95.56 188 ALA A N 1
ATOM 1440 C CA . ALA A 1 188 ? -5.114 -3.358 0.567 1.00 95.56 188 ALA A CA 1
ATOM 1441 C C . ALA A 1 188 ? -6.208 -3.645 1.613 1.00 95.56 188 ALA A C 1
ATOM 1443 O O . ALA A 1 188 ? -7.279 -4.148 1.283 1.00 95.56 188 ALA A O 1
ATOM 1444 N N . SER A 1 189 ? -5.961 -3.270 2.874 1.00 95.12 189 SER A N 1
ATOM 1445 C CA . SER A 1 189 ? -6.918 -3.426 3.976 1.00 95.12 189 SER A CA 1
ATOM 1446 C C . SER A 1 189 ? -8.116 -2.482 3.849 1.00 95.12 189 SER A C 1
ATOM 1448 O O . SER A 1 189 ? -9.243 -2.923 4.040 1.00 95.12 189 SER A O 1
ATOM 1450 N N . VAL A 1 190 ? -7.913 -1.224 3.458 1.00 96.44 190 VAL A N 1
ATOM 1451 C CA . VAL A 1 190 ? -8.999 -0.260 3.202 1.00 96.44 190 VAL A CA 1
ATOM 1452 C C . VAL A 1 190 ? -9.924 -0.748 2.088 1.00 96.44 190 VAL A C 1
ATOM 1454 O O . VAL A 1 190 ? -11.143 -0.683 2.221 1.00 96.44 190 VAL A O 1
ATOM 1457 N N . LEU A 1 191 ? -9.348 -1.267 1.002 1.00 95.31 191 LEU A N 1
ATOM 1458 C CA . LEU A 1 191 ? -10.092 -1.741 -0.166 1.00 95.31 191 LEU A CA 1
ATOM 1459 C C . LEU A 1 191 ? -10.671 -3.150 0.005 1.00 95.31 191 LEU A C 1
ATOM 1461 O O . LEU A 1 191 ? -11.461 -3.584 -0.829 1.00 95.31 191 LEU A O 1
ATOM 1465 N N . GLN A 1 192 ? -10.261 -3.878 1.051 1.00 93.56 192 GLN A N 1
ATOM 1466 C CA . GLN A 1 192 ? -10.558 -5.305 1.233 1.00 93.56 192 GLN A CA 1
ATOM 1467 C C . GLN A 1 192 ? -10.225 -6.139 -0.022 1.00 93.56 192 GLN A C 1
ATOM 1469 O O . GLN A 1 192 ? -10.911 -7.107 -0.348 1.00 93.56 192 GLN A O 1
ATOM 1474 N N . CYS A 1 193 ? -9.147 -5.775 -0.722 1.00 92.62 193 CYS A N 1
ATOM 1475 C CA . CYS A 1 193 ? -8.688 -6.439 -1.937 1.00 92.62 193 CYS A CA 1
ATOM 1476 C C . CYS A 1 193 ? -7.210 -6.825 -1.820 1.00 92.62 193 CYS A C 1
ATOM 1478 O O . CYS A 1 193 ? -6.479 -6.323 -0.962 1.00 92.62 193 CYS A O 1
ATOM 1480 N N . ASN A 1 194 ? -6.742 -7.702 -2.705 1.00 93.38 194 ASN A N 1
ATOM 1481 C CA . ASN A 1 194 ? -5.309 -7.940 -2.820 1.00 93.38 194 ASN A CA 1
ATOM 1482 C C . ASN A 1 194 ? -4.656 -6.815 -3.623 1.00 93.38 194 ASN A C 1
ATOM 1484 O O . ASN A 1 194 ? -5.248 -6.284 -4.564 1.00 93.38 194 ASN A O 1
ATOM 1488 N N . ILE A 1 195 ? -3.401 -6.514 -3.306 1.00 95.69 195 ILE A N 1
ATOM 1489 C CA . ILE A 1 195 ? -2.531 -5.708 -4.161 1.00 95.69 195 ILE A CA 1
ATOM 1490 C C . ILE A 1 195 ? -1.315 -6.555 -4.520 1.00 95.69 195 ILE A C 1
ATOM 1492 O O . ILE A 1 195 ? -0.514 -6.908 -3.654 1.00 95.69 195 ILE A O 1
ATOM 1496 N N . TYR A 1 196 ? -1.155 -6.886 -5.797 1.00 94.94 196 TYR A N 1
ATOM 1497 C CA . TYR A 1 196 ? 0.124 -7.354 -6.306 1.00 94.94 196 TYR A CA 1
ATOM 1498 C C . TYR A 1 196 ? 1.009 -6.132 -6.527 1.00 94.94 196 TYR A C 1
ATOM 1500 O O . TYR A 1 196 ? 0.862 -5.408 -7.513 1.00 94.94 196 TYR A O 1
ATOM 1508 N N . SER A 1 197 ? 1.951 -5.921 -5.608 1.00 95.06 197 SER A N 1
ATOM 1509 C CA . SER A 1 197 ? 2.995 -4.920 -5.783 1.00 95.06 197 SER A CA 1
ATOM 1510 C C . SER A 1 197 ? 4.091 -5.499 -6.675 1.00 95.06 197 SER A C 1
ATOM 1512 O O . SER A 1 197 ? 4.665 -6.539 -6.352 1.00 95.06 197 SER A O 1
ATOM 1514 N N . VAL A 1 198 ? 4.337 -4.882 -7.831 1.00 94.94 198 VAL A N 1
ATOM 1515 C CA . VAL A 1 198 ? 5.360 -5.303 -8.800 1.00 94.94 198 VAL A CA 1
ATOM 1516 C C . VAL A 1 198 ? 6.572 -4.398 -8.651 1.00 94.94 198 VAL A C 1
ATOM 1518 O O . VAL A 1 198 ? 6.466 -3.189 -8.834 1.00 94.94 198 VAL A O 1
ATOM 1521 N N . TYR A 1 199 ? 7.737 -4.968 -8.351 1.00 92.38 199 TYR A N 1
ATOM 1522 C CA . TYR A 1 199 ? 8.986 -4.205 -8.308 1.00 92.38 199 TYR A CA 1
ATOM 1523 C C . TYR A 1 199 ? 9.866 -4.558 -9.521 1.00 92.38 199 TYR A C 1
ATOM 1525 O O . TYR A 1 199 ? 10.006 -5.754 -9.828 1.00 92.38 199 TYR A O 1
ATOM 1533 N N . PRO A 1 200 ? 10.481 -3.568 -10.198 1.00 91.12 200 PRO A N 1
ATOM 1534 C CA . PRO A 1 200 ? 11.404 -3.783 -11.314 1.00 91.12 200 PRO A CA 1
ATOM 1535 C C . PRO A 1 200 ? 12.538 -4.767 -11.002 1.00 91.12 200 PRO A C 1
ATOM 1537 O O . PRO A 1 200 ? 12.825 -5.065 -9.842 1.00 91.12 200 PRO A O 1
ATOM 1540 N N . MET A 1 201 ? 13.231 -5.265 -12.031 1.00 87.94 201 MET A N 1
ATOM 1541 C CA . MET A 1 201 ? 14.342 -6.227 -11.887 1.00 87.94 201 MET A CA 1
ATOM 1542 C C . MET A 1 201 ? 15.652 -5.566 -11.401 1.00 87.94 201 MET A C 1
ATOM 1544 O O . MET A 1 201 ? 16.739 -5.839 -11.900 1.00 87.94 201 MET A O 1
ATOM 1548 N N . TYR A 1 202 ? 15.542 -4.695 -10.400 1.00 85.19 202 TYR A N 1
ATOM 1549 C CA . TYR A 1 202 ? 16.641 -3.990 -9.749 1.00 85.19 202 TYR A CA 1
ATOM 1550 C C . TYR A 1 202 ? 16.685 -4.346 -8.263 1.00 85.19 202 TYR A C 1
ATOM 1552 O O . TYR A 1 202 ? 15.704 -4.826 -7.693 1.00 85.19 202 TYR A O 1
ATOM 1560 N N . ASN A 1 203 ? 17.843 -4.136 -7.632 1.00 81.50 203 ASN A N 1
ATOM 1561 C CA . ASN A 1 203 ? 18.047 -4.363 -6.200 1.00 81.50 203 ASN A CA 1
ATOM 1562 C C . ASN A 1 203 ? 17.540 -5.743 -5.727 1.00 81.50 203 ASN A C 1
ATOM 1564 O O . ASN A 1 203 ? 16.771 -5.855 -4.774 1.00 81.50 203 ASN A O 1
ATOM 1568 N N . LEU A 1 204 ? 17.987 -6.832 -6.373 1.00 81.31 204 LEU A N 1
ATOM 1569 C CA . LEU A 1 204 ? 17.487 -8.197 -6.109 1.00 81.31 204 LEU A CA 1
ATOM 1570 C C . LEU A 1 204 ? 17.550 -8.631 -4.634 1.00 81.31 204 LEU A C 1
ATOM 1572 O O . LEU A 1 204 ? 16.786 -9.500 -4.221 1.00 81.31 204 LEU A O 1
ATOM 1576 N N . LYS A 1 205 ? 18.436 -8.028 -3.827 1.00 78.94 205 LYS A N 1
ATOM 1577 C CA . LYS A 1 205 ? 18.511 -8.267 -2.377 1.00 78.94 205 LYS A CA 1
ATOM 1578 C C . LYS A 1 205 ? 17.203 -7.921 -1.652 1.00 78.94 205 LYS A C 1
ATOM 1580 O O . LYS A 1 205 ? 16.866 -8.594 -0.681 1.00 78.94 205 LYS A O 1
ATOM 1585 N N . ILE A 1 206 ? 16.502 -6.876 -2.095 1.00 79.50 206 ILE A N 1
ATOM 1586 C CA . ILE A 1 206 ? 15.297 -6.360 -1.432 1.00 79.50 206 ILE A CA 1
ATOM 1587 C C . ILE A 1 206 ? 14.020 -6.531 -2.221 1.00 79.50 206 ILE A C 1
ATOM 1589 O O . ILE A 1 206 ? 12.938 -6.471 -1.644 1.00 79.50 206 ILE A O 1
ATOM 1593 N N . ARG A 1 207 ? 14.130 -6.820 -3.516 1.00 86.00 207 ARG A N 1
ATOM 1594 C CA . ARG A 1 207 ? 12.988 -7.092 -4.380 1.00 86.00 207 ARG A CA 1
ATOM 1595 C C . ARG A 1 207 ? 11.942 -8.046 -3.766 1.00 86.00 207 ARG A C 1
ATOM 1597 O O . ARG A 1 207 ? 10.766 -7.733 -3.909 1.00 86.00 207 ARG A O 1
ATOM 1604 N N . PRO A 1 208 ? 12.284 -9.123 -3.023 1.00 84.00 208 PRO A N 1
ATOM 1605 C CA . PRO A 1 208 ? 11.280 -9.984 -2.376 1.00 84.00 208 PRO A CA 1
ATOM 1606 C C . PRO A 1 208 ? 10.377 -9.281 -1.343 1.00 84.00 208 PRO A C 1
ATOM 1608 O O . PRO A 1 208 ? 9.309 -9.789 -1.000 1.00 84.00 208 PRO A O 1
ATOM 1611 N N . TYR A 1 209 ? 10.801 -8.132 -0.811 1.00 82.38 209 TYR A N 1
ATOM 1612 C CA . TYR A 1 209 ? 10.027 -7.337 0.144 1.00 82.38 209 TYR A CA 1
ATOM 1613 C C . TYR A 1 209 ? 9.004 -6.429 -0.546 1.00 82.38 209 TYR A C 1
ATOM 1615 O O . TYR A 1 209 ? 7.935 -6.206 0.015 1.00 82.38 209 TYR A O 1
ATOM 1623 N N . PHE A 1 210 ? 9.313 -5.971 -1.761 1.00 86.81 210 PHE A N 1
ATOM 1624 C CA . PHE A 1 210 ? 8.498 -5.028 -2.532 1.00 86.81 210 PHE A CA 1
ATOM 1625 C C . PHE A 1 210 ? 7.694 -5.691 -3.659 1.00 86.81 210 PHE A C 1
ATOM 1627 O O . PHE A 1 210 ? 6.626 -5.207 -4.002 1.00 86.81 210 PHE A O 1
ATOM 1634 N N . SER A 1 211 ? 8.179 -6.799 -4.231 1.00 90.50 211 SER A N 1
ATOM 1635 C CA . SER A 1 211 ? 7.531 -7.525 -5.330 1.00 90.50 211 SER A CA 1
ATOM 1636 C C . SER A 1 211 ? 6.761 -8.732 -4.802 1.00 90.50 211 SER A C 1
ATOM 1638 O O . SER A 1 211 ? 7.317 -9.828 -4.709 1.00 90.50 211 SER A O 1
ATOM 1640 N N . ARG A 1 212 ? 5.505 -8.538 -4.395 1.00 89.38 212 ARG A N 1
ATOM 1641 C CA . ARG A 1 212 ? 4.695 -9.586 -3.754 1.00 89.38 212 ARG A CA 1
ATOM 1642 C C . ARG A 1 212 ? 3.204 -9.269 -3.746 1.00 89.38 212 ARG A C 1
ATOM 1644 O O . ARG A 1 212 ? 2.797 -8.113 -3.824 1.00 89.38 212 ARG A O 1
ATOM 1651 N N . VAL A 1 213 ? 2.406 -10.313 -3.520 1.00 90.69 213 VAL A N 1
ATOM 1652 C CA . VAL A 1 213 ? 0.983 -10.183 -3.187 1.00 90.69 213 VAL A CA 1
ATOM 1653 C C . VAL A 1 213 ? 0.826 -9.739 -1.734 1.00 90.69 213 VAL A C 1
ATOM 1655 O O . VAL A 1 213 ? 1.336 -10.372 -0.801 1.00 90.69 213 VAL A O 1
ATOM 1658 N N . ILE A 1 214 ? 0.091 -8.651 -1.559 1.00 90.69 214 ILE A N 1
ATOM 1659 C CA . ILE A 1 214 ? -0.267 -8.035 -0.290 1.00 90.69 214 ILE A CA 1
ATOM 1660 C C . ILE A 1 214 ? -1.754 -8.257 -0.092 1.00 90.69 214 ILE A C 1
ATOM 1662 O O . ILE A 1 214 ? -2.555 -7.976 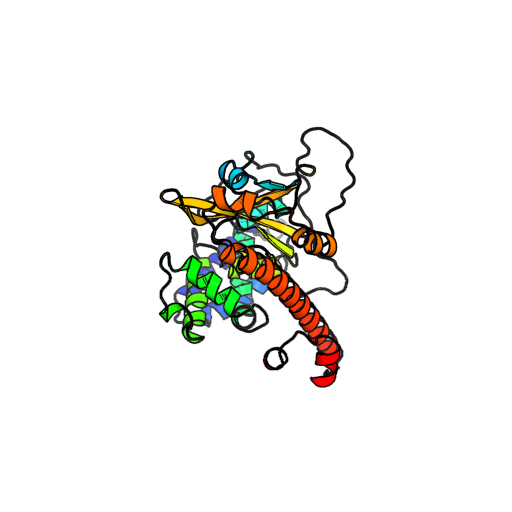-0.979 1.00 90.69 214 ILE A O 1
ATOM 1666 N N . ARG A 1 215 ? -2.102 -8.812 1.065 1.00 89.88 215 ARG A N 1
ATOM 1667 C CA . ARG A 1 215 ? -3.464 -9.220 1.403 1.00 89.88 215 ARG A CA 1
ATOM 1668 C C . ARG A 1 215 ? -4.024 -8.287 2.480 1.00 89.88 215 ARG A C 1
ATOM 1670 O O . ARG A 1 215 ? -3.241 -7.830 3.322 1.00 89.88 215 ARG A O 1
ATOM 1677 N N . PRO A 1 216 ? -5.344 -8.039 2.498 1.00 91.50 216 PRO A N 1
ATOM 1678 C CA . PRO A 1 216 ? -5.963 -7.191 3.506 1.00 91.50 216 PRO A CA 1
ATOM 1679 C C . PRO A 1 216 ? -5.785 -7.792 4.904 1.00 91.50 216 PRO A C 1
ATOM 1681 O O . PRO A 1 216 ? -5.781 -9.015 5.083 1.00 91.50 216 PRO A O 1
ATOM 1684 N N . ARG A 1 217 ? -5.657 -6.927 5.916 1.00 89.44 217 ARG A N 1
ATOM 1685 C CA . ARG A 1 217 ? -5.503 -7.309 7.329 1.00 89.44 217 ARG A CA 1
ATOM 1686 C C . ARG A 1 217 ? -6.618 -8.236 7.805 1.00 89.44 217 ARG A C 1
ATOM 1688 O O . ARG A 1 217 ? -6.350 -9.127 8.615 1.00 89.44 217 ARG A O 1
ATOM 1695 N N . THR A 1 218 ? -7.837 -8.029 7.332 1.00 84.19 218 THR A N 1
ATOM 1696 C CA . THR A 1 218 ? -9.007 -8.852 7.640 1.00 84.19 218 THR A CA 1
ATOM 1697 C C . THR A 1 218 ? -9.594 -9.432 6.367 1.00 84.19 218 THR A C 1
ATOM 1699 O O . THR A 1 218 ? -9.458 -8.851 5.298 1.00 84.19 218 THR A O 1
ATOM 1702 N N . TRP A 1 219 ? -10.242 -10.586 6.510 1.00 73.81 219 TRP A N 1
ATOM 1703 C CA . TRP A 1 219 ? -10.797 -11.355 5.410 1.00 73.81 219 TRP A CA 1
ATOM 1704 C C . TRP A 1 219 ? -12.253 -11.741 5.699 1.00 73.81 219 TRP A C 1
ATOM 1706 O O . TRP A 1 219 ? -12.485 -12.485 6.662 1.00 73.81 219 TRP A O 1
ATOM 1716 N N . PRO A 1 220 ? -13.240 -11.274 4.917 1.00 69.88 220 PRO A N 1
ATOM 1717 C CA . PRO A 1 220 ? -14.584 -11.840 4.948 1.00 69.88 220 PRO A CA 1
ATOM 1718 C C . PRO A 1 220 ? -14.535 -13.278 4.412 1.00 69.88 220 PRO A C 1
ATOM 1720 O O . PRO A 1 220 ? -13.999 -13.520 3.336 1.00 69.88 220 PRO A O 1
ATOM 1723 N N . LYS A 1 221 ? -15.070 -14.256 5.154 1.00 62.12 221 LYS A N 1
ATOM 1724 C CA . LYS A 1 221 ? -14.928 -15.689 4.819 1.00 62.12 221 LYS A CA 1
ATOM 1725 C C . LYS A 1 221 ? -15.499 -16.090 3.454 1.00 62.12 221 LYS A C 1
ATOM 1727 O O . LYS A 1 221 ? -15.050 -17.093 2.910 1.00 62.12 221 LYS A O 1
ATOM 1732 N N . ASP A 1 222 ? -16.424 -15.305 2.912 1.00 69.06 222 ASP A N 1
ATOM 1733 C CA . ASP A 1 222 ? -17.267 -15.710 1.784 1.00 69.06 222 ASP A CA 1
ATOM 1734 C C . ASP A 1 222 ? -16.928 -15.001 0.461 1.00 69.06 222 ASP A C 1
ATOM 1736 O O . ASP A 1 222 ? -17.676 -15.123 -0.505 1.00 69.06 222 ASP A O 1
ATOM 1740 N N . PHE A 1 223 ? -15.825 -14.247 0.385 1.00 69.62 223 PHE A N 1
ATOM 1741 C CA . PHE A 1 223 ? -15.537 -13.422 -0.793 1.00 69.62 223 PHE A CA 1
ATOM 1742 C C . PHE A 1 223 ? -14.074 -13.502 -1.203 1.00 69.62 223 PHE A C 1
ATOM 1744 O O . PHE A 1 223 ? -13.271 -12.938 -0.487 1.00 69.62 223 PHE A O 1
ATOM 1751 N N . GLU A 1 224 ? -13.717 -14.142 -2.327 1.00 74.88 224 GLU A N 1
ATOM 1752 C CA . GLU A 1 224 ? -12.350 -14.087 -2.893 1.00 74.88 224 GLU A CA 1
ATOM 1753 C C . GLU A 1 224 ? -12.032 -12.673 -3.412 1.00 74.88 224 GLU A C 1
ATOM 1755 O O . GLU A 1 224 ? -12.857 -12.095 -4.120 1.00 74.88 224 GLU A O 1
ATOM 1760 N N . PRO A 1 225 ? -10.872 -12.071 -3.079 1.00 81.94 225 PRO A N 1
ATOM 1761 C CA . PRO A 1 225 ? -10.659 -10.664 -3.343 1.00 81.94 225 PRO A CA 1
ATOM 1762 C C . PRO A 1 225 ? -10.176 -10.548 -4.774 1.00 81.94 225 PRO A C 1
ATOM 1764 O O . PRO A 1 225 ? -9.281 -11.282 -5.210 1.00 81.94 225 PRO A O 1
ATOM 1767 N N . PHE A 1 226 ? -10.675 -9.558 -5.496 1.00 88.75 226 PHE A N 1
ATOM 1768 C CA . PHE A 1 226 ? -9.976 -9.164 -6.707 1.00 88.75 226 PHE A CA 1
ATOM 1769 C C . PHE A 1 226 ? -8.572 -8.635 -6.354 1.00 88.75 226 PHE A C 1
ATOM 1771 O O . PHE A 1 226 ? -8.279 -8.258 -5.213 1.00 88.75 226 PHE A O 1
ATOM 1778 N N . THR A 1 227 ? -7.677 -8.651 -7.341 1.00 92.81 227 THR A N 1
ATOM 1779 C CA . THR A 1 227 ? -6.287 -8.219 -7.170 1.00 92.81 227 THR A CA 1
ATOM 1780 C C . THR A 1 227 ? -6.014 -6.988 -8.021 1.00 92.81 227 THR A C 1
ATOM 1782 O O . THR A 1 227 ? -6.099 -7.048 -9.247 1.00 92.81 227 THR A O 1
ATOM 1785 N N . LEU A 1 228 ? -5.650 -5.883 -7.369 1.00 95.38 228 LEU A N 1
ATOM 1786 C CA . LEU A 1 228 ? -5.061 -4.723 -8.030 1.00 95.38 228 LEU A CA 1
ATOM 1787 C C . LEU A 1 228 ? -3.598 -5.013 -8.352 1.00 95.38 228 LEU A C 1
ATOM 1789 O O . LEU A 1 228 ? -2.867 -5.521 -7.503 1.00 95.38 228 LEU A O 1
ATOM 1793 N N . HIS A 1 229 ? -3.150 -4.651 -9.549 1.00 95.88 229 HIS A N 1
ATOM 1794 C CA . HIS A 1 229 ? -1.745 -4.749 -9.928 1.00 95.88 229 HIS A CA 1
ATOM 1795 C C . HIS A 1 229 ? -1.158 -3.339 -9.966 1.00 95.88 229 HIS A C 1
ATOM 1797 O O . HIS A 1 229 ? -1.586 -2.498 -10.754 1.00 95.88 229 HIS A O 1
ATOM 1803 N N . ILE A 1 230 ? -0.199 -3.067 -9.084 1.00 97.12 230 ILE A N 1
ATOM 1804 C CA . ILE A 1 230 ? 0.427 -1.748 -8.956 1.00 97.12 230 ILE A CA 1
ATOM 1805 C C . ILE A 1 230 ? 1.939 -1.937 -8.992 1.00 97.12 230 ILE A C 1
ATOM 1807 O O . ILE A 1 230 ? 2.496 -2.749 -8.252 1.00 97.12 230 ILE A O 1
ATOM 1811 N N . MET A 1 231 ? 2.611 -1.192 -9.859 1.00 96.12 231 MET A N 1
ATOM 1812 C CA . MET A 1 231 ? 4.044 -1.302 -10.091 1.00 96.12 231 MET A CA 1
ATOM 1813 C C . MET A 1 231 ? 4.808 -0.122 -9.504 1.00 96.12 231 MET A C 1
ATOM 1815 O O . MET A 1 231 ? 4.381 1.017 -9.638 1.00 96.12 231 MET A O 1
ATOM 1819 N N . TRP A 1 232 ? 5.973 -0.392 -8.924 1.00 93.88 232 TRP A N 1
ATOM 1820 C CA . TRP A 1 232 ? 6.973 0.623 -8.607 1.00 93.88 232 TRP A CA 1
ATOM 1821 C C . TRP A 1 232 ? 7.689 1.082 -9.882 1.00 93.88 232 TRP A C 1
ATOM 1823 O O . TRP A 1 232 ? 8.193 0.261 -10.649 1.00 93.88 232 TRP A O 1
ATOM 1833 N N . SER A 1 233 ? 7.780 2.389 -10.081 1.00 91.81 233 SER A N 1
ATOM 1834 C CA . SER A 1 233 ? 8.481 3.043 -11.185 1.00 91.81 233 SER A CA 1
ATOM 1835 C C . SER A 1 233 ? 9.402 4.146 -10.647 1.00 91.81 233 SER A C 1
ATOM 1837 O O . SER A 1 233 ? 9.380 4.479 -9.458 1.00 91.81 233 SER A O 1
ATOM 1839 N N . GLY A 1 234 ? 10.257 4.682 -11.508 1.00 88.69 234 GLY A N 1
ATOM 1840 C CA . GLY A 1 234 ? 11.204 5.729 -11.149 1.00 88.69 234 GLY A CA 1
ATOM 1841 C C . GLY A 1 234 ? 12.379 5.804 -12.113 1.00 88.69 234 GLY A C 1
ATOM 1842 O O . GLY A 1 234 ? 12.315 5.275 -13.225 1.00 88.69 234 GLY A O 1
ATOM 1843 N N . ASP A 1 235 ? 13.459 6.431 -11.657 1.00 84.56 235 ASP A N 1
ATOM 1844 C CA . ASP A 1 235 ? 14.626 6.733 -12.484 1.00 84.56 235 ASP A CA 1
ATOM 1845 C C . ASP A 1 235 ? 15.810 5.801 -12.219 1.00 84.56 235 ASP A C 1
ATOM 1847 O O . ASP A 1 235 ? 15.944 5.170 -11.165 1.00 84.56 235 ASP A O 1
ATOM 1851 N N . LEU A 1 236 ? 16.700 5.743 -13.210 1.00 79.38 236 LEU A N 1
ATOM 1852 C CA . LEU A 1 236 ? 18.013 5.120 -13.100 1.00 79.38 236 LEU A CA 1
ATOM 1853 C C . LEU A 1 236 ? 19.061 6.220 -12.952 1.00 79.38 236 LEU A C 1
ATOM 1855 O O . LEU A 1 236 ? 19.349 6.941 -13.906 1.00 79.38 236 LEU A O 1
ATOM 1859 N N . GLU A 1 237 ? 19.664 6.329 -11.774 1.00 71.75 237 GLU A N 1
ATOM 1860 C CA . GLU A 1 237 ? 20.794 7.231 -11.574 1.00 71.75 237 GLU A CA 1
ATOM 1861 C C . GLU A 1 237 ? 22.079 6.630 -12.135 1.00 71.75 237 GLU A C 1
ATOM 1863 O O . GLU A 1 237 ? 22.372 5.448 -11.914 1.00 71.75 237 GLU A O 1
ATOM 1868 N N . ALA A 1 238 ? 22.830 7.463 -12.870 1.00 62.19 238 ALA A N 1
ATOM 1869 C CA . ALA A 1 238 ? 24.167 7.188 -13.407 1.00 62.19 238 ALA A CA 1
ATOM 1870 C C . ALA A 1 238 ? 24.363 5.737 -13.912 1.00 62.19 238 ALA A C 1
ATOM 1872 O O . ALA A 1 238 ? 25.404 5.117 -13.705 1.00 62.19 238 ALA A O 1
ATOM 1873 N N . GLY A 1 239 ? 23.333 5.183 -14.563 1.00 56.78 239 GLY A N 1
ATOM 1874 C CA . GLY A 1 239 ? 23.373 3.904 -15.269 1.00 56.78 239 GLY A CA 1
ATOM 1875 C C . GLY A 1 239 ? 23.226 2.621 -14.440 1.00 56.78 239 GLY A C 1
ATOM 1876 O O . GLY A 1 239 ? 23.294 1.551 -15.042 1.00 56.78 239 GLY A O 1
ATOM 1877 N N . SER A 1 240 ? 23.012 2.655 -13.115 1.00 65.62 240 SER A N 1
ATOM 1878 C CA . SER A 1 240 ? 22.882 1.386 -12.357 1.00 65.62 240 SER A CA 1
ATOM 1879 C C . SER A 1 240 ? 22.034 1.392 -11.083 1.00 65.62 240 SER A C 1
ATOM 1881 O O . SER A 1 240 ? 21.564 0.321 -10.689 1.00 65.62 240 SER A O 1
ATOM 1883 N N . VAL A 1 241 ? 21.783 2.544 -10.451 1.00 74.69 241 VAL A N 1
ATOM 1884 C CA . VAL A 1 241 ? 20.998 2.595 -9.207 1.00 74.69 241 VAL A CA 1
ATOM 1885 C C . VAL A 1 241 ? 19.561 2.984 -9.524 1.00 74.69 241 VAL A C 1
ATOM 1887 O O . VAL A 1 241 ? 19.285 4.102 -9.949 1.00 74.69 241 VAL A O 1
ATOM 1890 N N . PHE A 1 242 ? 18.637 2.047 -9.319 1.00 83.12 242 PHE A N 1
ATOM 1891 C CA . PHE A 1 242 ? 17.208 2.314 -9.451 1.00 83.12 242 PHE A CA 1
ATOM 1892 C C . PHE A 1 242 ? 16.680 3.028 -8.209 1.00 83.12 242 PHE A C 1
ATOM 1894 O O . PHE A 1 242 ? 16.776 2.488 -7.101 1.00 83.12 242 PHE A O 1
ATOM 1901 N N . LYS A 1 243 ? 16.088 4.208 -8.412 1.00 83.69 243 LYS A N 1
ATOM 1902 C CA . LYS A 1 243 ? 15.394 4.973 -7.377 1.00 83.69 243 LYS A CA 1
ATOM 1903 C C . LYS A 1 243 ? 13.882 4.865 -7.577 1.00 83.69 243 LYS A C 1
ATOM 1905 O O . LYS A 1 243 ? 13.349 5.523 -8.470 1.00 83.69 243 LYS A O 1
ATOM 1910 N N . PRO A 1 244 ? 13.182 4.048 -6.768 1.00 86.06 244 PRO A N 1
ATOM 1911 C CA . PRO A 1 244 ? 11.731 3.980 -6.825 1.00 86.06 244 PRO A CA 1
ATOM 1912 C C . PRO A 1 244 ? 11.149 5.273 -6.259 1.00 86.06 244 PRO A C 1
ATOM 1914 O O . PRO A 1 244 ? 11.303 5.549 -5.070 1.00 86.06 244 PRO A O 1
ATOM 1917 N N . HIS A 1 245 ? 10.471 6.054 -7.094 1.00 85.12 245 HIS A N 1
ATOM 1918 C CA . HIS A 1 245 ? 9.834 7.294 -6.650 1.00 85.12 245 HIS A CA 1
ATOM 1919 C C . HIS A 1 245 ? 8.391 7.457 -7.124 1.00 85.12 245 HIS A C 1
ATOM 1921 O O . HIS A 1 245 ? 7.746 8.426 -6.742 1.00 85.12 245 HIS A O 1
ATOM 1927 N N . ASN A 1 246 ? 7.871 6.503 -7.902 1.00 89.19 246 ASN A N 1
ATOM 1928 C CA . ASN A 1 246 ? 6.526 6.557 -8.456 1.00 89.19 246 ASN A CA 1
ATOM 1929 C C . ASN A 1 246 ? 5.825 5.189 -8.401 1.00 89.19 246 ASN A C 1
ATOM 1931 O O . ASN A 1 246 ? 6.476 4.142 -8.377 1.00 89.19 246 ASN A O 1
ATOM 1935 N N . PHE A 1 247 ? 4.497 5.191 -8.421 1.00 94.25 247 PHE A N 1
ATOM 1936 C CA . PHE A 1 247 ? 3.644 4.023 -8.582 1.00 94.25 247 PHE A CA 1
ATOM 1937 C C . PHE A 1 247 ? 2.815 4.147 -9.853 1.00 94.25 247 PHE A C 1
ATOM 1939 O O . PHE A 1 247 ? 2.356 5.222 -10.227 1.00 94.25 247 PHE A O 1
ATOM 1946 N N . VAL A 1 248 ? 2.600 3.014 -10.511 1.00 94.50 248 VAL A N 1
ATOM 1947 C CA . VAL A 1 248 ? 1.897 2.949 -11.787 1.00 94.50 248 VAL A CA 1
ATOM 1948 C C . VAL A 1 248 ? 0.848 1.846 -11.753 1.00 94.50 248 VAL A C 1
ATOM 1950 O O . VAL A 1 248 ? 1.123 0.720 -11.332 1.00 94.50 248 VAL A O 1
ATOM 1953 N N . ALA A 1 249 ? -0.362 2.171 -12.205 1.00 94.75 249 ALA A N 1
ATOM 1954 C CA . ALA A 1 249 ? -1.436 1.205 -12.386 1.00 94.75 249 ALA A CA 1
ATOM 1955 C C . ALA A 1 249 ? -1.089 0.230 -13.514 1.00 94.75 249 ALA A C 1
ATOM 1957 O O . ALA A 1 249 ? -0.700 0.653 -14.602 1.00 94.75 249 ALA A O 1
ATOM 1958 N N . LEU A 1 250 ? -1.260 -1.067 -13.272 1.00 94.31 250 LEU A N 1
ATOM 1959 C CA . LEU A 1 250 ? -1.124 -2.105 -14.287 1.00 94.31 250 LEU A CA 1
ATOM 1960 C C . LEU A 1 250 ? -2.508 -2.657 -14.631 1.00 94.31 250 LEU A C 1
ATOM 1962 O O . LEU A 1 250 ? -3.179 -3.217 -13.764 1.00 94.31 250 LEU A O 1
ATOM 1966 N N . ILE A 1 251 ? -2.914 -2.540 -15.893 1.00 90.44 251 ILE A N 1
ATOM 1967 C CA . ILE A 1 251 ? -4.175 -3.104 -16.389 1.00 90.44 251 ILE A CA 1
ATOM 1968 C C . ILE A 1 251 ? -3.919 -4.232 -17.380 1.00 90.44 251 ILE A C 1
ATOM 1970 O O . ILE A 1 251 ? -2.918 -4.211 -18.093 1.00 90.44 251 ILE A O 1
ATOM 1974 N N . HIS A 1 252 ? -4.824 -5.204 -17.462 1.00 87.00 252 HIS A N 1
ATOM 1975 C CA . HIS A 1 252 ? -4.751 -6.210 -18.505 1.00 87.00 252 HIS A CA 1
ATOM 1976 C C . HIS A 1 252 ? -5.046 -5.599 -19.881 1.00 87.00 252 HIS A C 1
ATOM 1978 O O . HIS A 1 252 ? -5.985 -4.824 -20.053 1.00 87.00 252 HIS A O 1
ATOM 1984 N N . ALA A 1 253 ? -4.261 -5.972 -20.890 1.00 80.31 253 ALA A N 1
ATOM 1985 C CA . ALA A 1 253 ? -4.427 -5.464 -22.248 1.00 80.31 253 ALA A CA 1
ATOM 1986 C C . ALA A 1 253 ? -5.815 -5.774 -22.839 1.00 80.31 253 ALA A C 1
ATOM 1988 O O . ALA A 1 253 ? -6.264 -5.043 -23.710 1.00 80.31 253 ALA A O 1
ATOM 1989 N N . SER A 1 254 ? -6.500 -6.821 -22.358 1.00 73.00 254 SER A N 1
ATOM 1990 C CA . SER A 1 254 ? -7.884 -7.144 -22.747 1.00 73.00 254 SER A CA 1
ATOM 1991 C C . SER A 1 254 ? -8.925 -6.176 -22.185 1.00 73.00 254 SER A C 1
ATOM 1993 O O . SER A 1 254 ? -9.990 -6.014 -22.774 1.00 73.00 254 SER A O 1
ATOM 1995 N N . ASP A 1 255 ? -8.643 -5.566 -21.034 1.00 72.31 255 ASP A N 1
ATOM 1996 C CA . ASP A 1 255 ? -9.577 -4.669 -20.345 1.00 72.31 255 ASP A CA 1
ATOM 1997 C C . ASP A 1 255 ? -9.516 -3.262 -20.949 1.00 72.31 255 ASP A C 1
ATOM 1999 O O . ASP A 1 255 ? -10.497 -2.517 -20.960 1.00 72.31 255 ASP A O 1
ATOM 2003 N N . LEU A 1 256 ? -8.374 -2.922 -21.552 1.00 67.38 256 LEU A N 1
ATOM 2004 C CA . LEU A 1 256 ? -8.312 -1.882 -22.562 1.00 67.38 256 LEU A CA 1
ATOM 2005 C C . LEU A 1 256 ? -9.046 -2.428 -23.788 1.00 67.38 256 LEU A C 1
ATOM 2007 O O . LEU A 1 256 ? -8.463 -3.173 -24.567 1.00 67.38 256 LEU A O 1
ATOM 2011 N N . LYS A 1 257 ? -10.329 -2.087 -23.964 1.00 58.59 257 LYS A N 1
ATOM 2012 C CA . LYS A 1 257 ? -11.119 -2.407 -25.170 1.00 58.59 257 LYS A CA 1
ATOM 2013 C C . LYS A 1 257 ? -10.534 -1.716 -26.420 1.00 58.59 257 LYS A C 1
ATOM 2015 O O . LYS A 1 257 ? -11.183 -0.889 -27.056 1.00 58.59 257 LYS A O 1
ATOM 2020 N N . ILE A 1 258 ? -9.304 -2.046 -26.798 1.00 48.22 258 ILE A N 1
ATOM 2021 C CA . ILE A 1 258 ? -8.670 -1.698 -28.062 1.00 48.22 258 ILE A CA 1
ATOM 2022 C C . ILE A 1 258 ? -9.137 -2.769 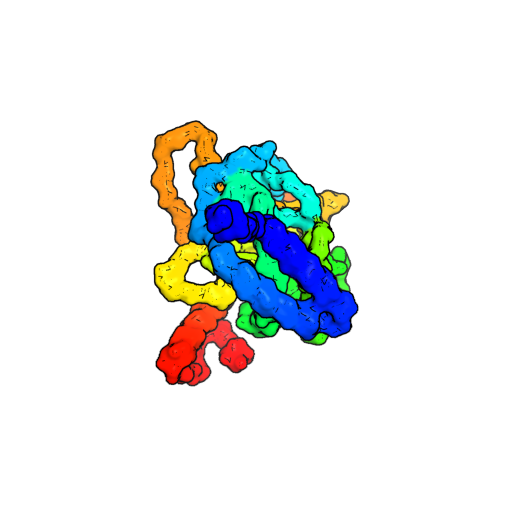-29.055 1.00 48.22 258 ILE A C 1
ATOM 2024 O O . ILE A 1 258 ? -8.452 -3.747 -29.321 1.00 48.22 258 ILE A O 1
ATOM 2028 N N . GLY A 1 259 ? -10.373 -2.613 -29.538 1.00 36.06 259 GLY A N 1
ATOM 2029 C CA . GLY A 1 259 ? -10.892 -3.300 -30.723 1.00 36.06 259 GLY A CA 1
ATOM 2030 C C . GLY A 1 259 ? -10.995 -4.833 -30.678 1.00 36.06 259 GLY A C 1
ATOM 2031 O O . GLY A 1 259 ? -10.334 -5.505 -31.461 1.00 36.06 259 GLY A O 1
ATOM 2032 N N . SER A 1 260 ? -11.893 -5.398 -29.867 1.00 29.27 260 SER A N 1
ATOM 2033 C CA . SER A 1 260 ? -12.741 -6.543 -30.270 1.00 29.27 260 SER A CA 1
ATOM 2034 C C . SER A 1 260 ? -13.772 -6.890 -29.192 1.00 29.27 260 SER A C 1
ATOM 2036 O O . SER A 1 260 ? -13.447 -6.839 -28.005 1.00 29.27 260 SER A O 1
ATOM 2038 N N . PRO A 1 261 ? -15.006 -7.265 -29.570 1.00 37.53 261 PRO A N 1
ATOM 2039 C CA . PRO A 1 261 ? -15.971 -7.829 -28.645 1.00 37.53 261 PRO A CA 1
ATOM 2040 C C . PRO A 1 261 ? -15.701 -9.333 -28.500 1.00 37.53 261 PRO A C 1
ATOM 2042 O O . PRO A 1 261 ? -15.555 -10.028 -29.501 1.00 37.53 261 PRO A O 1
ATOM 2045 N N . ASN A 1 262 ? -15.685 -9.817 -27.257 1.00 38.00 262 ASN A N 1
ATOM 2046 C CA . ASN A 1 262 ? -15.534 -11.215 -26.816 1.00 38.00 262 ASN A CA 1
ATOM 2047 C C . ASN A 1 262 ? -14.116 -11.631 -26.395 1.00 38.00 262 ASN A C 1
ATOM 2049 O O . ASN A 1 262 ? -13.412 -12.343 -27.106 1.00 38.00 262 ASN A O 1
ATOM 2053 N N . SER A 1 263 ? -13.766 -11.333 -25.143 1.00 38.12 263 SER A N 1
ATOM 2054 C CA . SER A 1 263 ? -13.048 -12.317 -24.330 1.00 38.12 263 SER A CA 1
ATOM 2055 C C . SER A 1 263 ? -13.723 -12.417 -22.969 1.00 38.12 263 SER A C 1
ATOM 2057 O O . SER A 1 263 ? -13.840 -11.417 -22.260 1.00 38.12 263 SER A O 1
ATOM 2059 N N . GLU A 1 264 ? -14.195 -13.610 -22.621 1.00 36.88 264 GLU A N 1
ATOM 2060 C CA . GLU A 1 264 ? -14.701 -13.912 -21.286 1.00 36.88 264 GLU A CA 1
ATOM 2061 C C . GLU A 1 264 ? -13.628 -13.577 -20.239 1.00 36.88 264 GLU A C 1
ATOM 2063 O O . GLU A 1 264 ? -12.480 -14.018 -20.335 1.00 36.88 264 GLU A O 1
ATOM 2068 N N . GLN A 1 265 ? -14.007 -12.779 -19.241 1.00 41.12 265 GLN A N 1
ATOM 2069 C CA . GLN A 1 265 ? -13.162 -12.415 -18.109 1.00 41.12 265 GLN A CA 1
ATOM 2070 C C . GLN A 1 265 ? -12.779 -13.674 -17.322 1.00 41.12 265 GLN A C 1
ATOM 2072 O O . GLN A 1 265 ? -13.557 -14.185 -16.518 1.00 41.12 265 GLN A O 1
ATOM 2077 N N . ARG A 1 266 ? -11.554 -14.167 -17.504 1.00 38.31 266 ARG A N 1
ATOM 2078 C CA . ARG A 1 266 ? -10.903 -15.039 -16.521 1.00 38.31 266 ARG A CA 1
ATOM 2079 C C . ARG A 1 266 ? -9.683 -14.331 -15.968 1.00 38.31 266 ARG A C 1
ATOM 2081 O O . ARG A 1 266 ? -8.578 -14.469 -16.480 1.00 38.31 266 ARG A O 1
ATOM 2088 N N . MET A 1 267 ? -9.908 -13.584 -14.891 1.00 45.53 267 MET A N 1
ATOM 2089 C CA . MET A 1 267 ? -8.826 -13.139 -14.022 1.00 45.53 267 MET A CA 1
ATOM 2090 C C . MET A 1 267 ? -8.130 -14.381 -13.446 1.00 45.53 267 MET A C 1
ATOM 2092 O O . MET A 1 267 ? -8.820 -15.282 -12.955 1.00 45.53 267 MET A O 1
ATOM 2096 N N . PRO A 1 268 ? -6.791 -14.473 -13.496 1.00 43.72 268 PRO A N 1
ATOM 2097 C CA . PRO A 1 268 ? -6.087 -15.547 -12.816 1.00 43.72 268 PRO A CA 1
ATOM 2098 C C . PRO A 1 268 ? -6.402 -15.471 -11.318 1.00 43.72 268 PRO A C 1
ATOM 2100 O O . PRO A 1 268 ? -6.244 -14.424 -10.690 1.00 43.72 268 PRO A O 1
ATOM 2103 N N . SER A 1 269 ? -6.874 -16.582 -10.749 1.00 49.34 269 SER A N 1
ATOM 2104 C CA . SER A 1 269 ? -7.126 -16.687 -9.309 1.00 49.34 269 SER A CA 1
ATOM 2105 C C . SER A 1 269 ? -5.840 -16.431 -8.523 1.00 49.34 269 SER A C 1
ATOM 2107 O O . SER A 1 269 ? -4.733 -16.612 -9.040 1.00 49.34 269 SER A O 1
ATOM 2109 N N . VAL A 1 270 ? -5.959 -16.067 -7.245 1.00 53.72 270 VAL A N 1
ATOM 2110 C CA . VAL A 1 270 ? -4.792 -15.811 -6.378 1.00 53.72 270 VAL A CA 1
ATOM 2111 C C . VAL A 1 270 ? -3.849 -17.021 -6.362 1.00 53.72 270 VAL A C 1
ATOM 2113 O O . VAL A 1 270 ? -2.634 -16.864 -6.441 1.00 53.72 270 VAL A O 1
ATOM 2116 N N . LYS A 1 271 ? -4.412 -18.239 -6.401 1.00 48.03 271 LYS A N 1
ATOM 2117 C CA . LYS A 1 271 ? -3.656 -19.496 -6.529 1.00 48.03 271 LYS A CA 1
ATOM 2118 C C . LYS A 1 271 ? -2.871 -19.589 -7.845 1.00 48.03 271 LYS A C 1
ATOM 2120 O O . LYS A 1 271 ? -1.753 -20.087 -7.843 1.00 48.03 271 LYS A O 1
ATOM 2125 N N . SER A 1 272 ? -3.425 -19.101 -8.956 1.00 50.41 272 SER A N 1
ATOM 2126 C CA . SER A 1 272 ? -2.746 -19.062 -10.260 1.00 50.41 272 SER A CA 1
ATOM 2127 C C . SER A 1 272 ? -1.614 -18.029 -10.293 1.00 50.41 272 SER A C 1
ATOM 2129 O O . SER A 1 272 ? -0.573 -18.275 -10.898 1.00 50.41 272 SER A O 1
ATOM 2131 N N . LEU A 1 273 ? -1.791 -16.890 -9.623 1.00 52.97 273 LEU A N 1
ATOM 2132 C CA . LEU A 1 273 ? -0.798 -15.814 -9.532 1.00 52.97 273 LEU A CA 1
ATOM 2133 C C . LEU A 1 273 ? 0.378 -16.193 -8.610 1.00 52.97 273 LEU A C 1
ATOM 2135 O O . LEU A 1 273 ? 1.537 -15.878 -8.886 1.00 52.97 273 LEU A O 1
ATOM 2139 N N . ASP A 1 274 ? 0.075 -16.938 -7.544 1.00 52.06 274 ASP A N 1
ATOM 2140 C CA . ASP A 1 274 ? 1.044 -17.536 -6.622 1.00 52.06 274 ASP A CA 1
ATOM 2141 C C . ASP A 1 274 ? 1.883 -18.651 -7.305 1.00 52.06 274 ASP A C 1
ATOM 2143 O O . ASP A 1 274 ? 3.050 -18.856 -6.956 1.00 52.06 274 ASP A O 1
ATOM 2147 N N . LEU A 1 275 ? 1.331 -19.328 -8.326 1.00 47.09 275 LEU A N 1
ATOM 2148 C CA . LEU A 1 275 ? 2.029 -20.320 -9.165 1.00 47.09 275 LEU A CA 1
ATOM 2149 C C . LEU A 1 275 ? 2.873 -19.683 -10.285 1.00 47.09 275 LEU A C 1
ATOM 2151 O O . LEU A 1 275 ? 3.982 -20.146 -10.537 1.00 47.09 275 LEU A O 1
ATOM 2155 N N . LEU A 1 276 ? 2.416 -18.588 -10.904 1.00 49.03 276 LEU A N 1
ATOM 2156 C CA . LEU A 1 276 ? 3.159 -17.857 -11.950 1.00 49.03 276 LEU A CA 1
ATOM 2157 C C . LEU A 1 276 ? 4.536 -17.357 -11.474 1.00 49.03 276 LEU A C 1
ATOM 2159 O O . LEU A 1 276 ? 5.498 -17.366 -12.239 1.00 49.03 276 LEU A O 1
ATOM 2163 N N . ASN A 1 277 ? 4.668 -17.006 -10.190 1.00 50.12 277 ASN A N 1
ATOM 2164 C CA . ASN A 1 277 ? 5.961 -16.655 -9.587 1.00 50.12 277 ASN A CA 1
ATOM 2165 C C . ASN A 1 277 ? 6.953 -17.835 -9.504 1.00 50.12 277 ASN A C 1
ATOM 2167 O O . ASN A 1 277 ? 8.159 -17.613 -9.360 1.00 50.12 277 ASN A O 1
ATOM 2171 N N . GLN A 1 278 ? 6.478 -19.085 -9.560 1.00 48.25 278 GLN A N 1
ATOM 2172 C CA . GLN A 1 278 ? 7.318 -20.283 -9.427 1.00 48.25 278 GLN A CA 1
ATOM 2173 C C . GLN A 1 278 ? 7.978 -20.678 -10.757 1.00 48.25 278 GLN A C 1
ATOM 2175 O O . GLN A 1 278 ? 9.129 -21.119 -10.741 1.00 48.25 278 GLN A O 1
ATOM 2180 N N . ASP A 1 279 ? 7.321 -20.397 -11.887 1.00 47.12 279 ASP A N 1
ATOM 2181 C CA . ASP A 1 279 ? 7.766 -20.750 -13.246 1.00 47.12 279 ASP A CA 1
ATOM 2182 C C . ASP A 1 279 ? 8.391 -19.577 -14.014 1.00 47.12 279 ASP A C 1
ATOM 2184 O O . ASP A 1 279 ? 8.325 -19.490 -15.243 1.00 47.12 279 ASP A O 1
ATOM 2188 N N . SER A 1 280 ? 9.057 -18.660 -13.309 1.00 53.69 280 SER A N 1
ATOM 2189 C CA . SER A 1 280 ? 9.835 -17.623 -13.986 1.00 53.69 280 SER A CA 1
ATOM 2190 C C . SER A 1 280 ? 10.955 -18.272 -14.811 1.00 53.69 280 SER A C 1
ATOM 2192 O O . SER A 1 280 ? 11.967 -18.743 -14.281 1.00 53.69 280 SER A O 1
ATOM 2194 N N . GLN A 1 281 ? 10.798 -18.243 -16.140 1.00 61.56 281 GLN A N 1
ATOM 2195 C CA . GLN A 1 281 ? 11.779 -18.662 -17.156 1.00 61.56 281 GLN A CA 1
ATOM 2196 C C . GLN A 1 281 ? 13.083 -17.831 -17.132 1.00 61.56 281 GLN A C 1
ATOM 2198 O O . GLN A 1 281 ? 13.894 -17.866 -18.058 1.00 61.56 281 GLN A O 1
ATOM 2203 N N . LEU A 1 282 ? 13.310 -17.056 -16.069 1.00 73.19 282 LEU A N 1
ATOM 2204 C CA . LEU A 1 282 ? 14.492 -16.239 -15.883 1.00 73.19 282 LEU A CA 1
ATOM 2205 C C . LEU A 1 282 ? 15.689 -17.126 -15.537 1.00 73.19 282 LEU A C 1
ATOM 2207 O O . LEU A 1 282 ? 15.770 -17.745 -14.470 1.00 73.19 282 LEU A O 1
ATOM 2211 N N . SER A 1 283 ? 16.652 -17.148 -16.450 1.00 78.75 283 SER A N 1
ATOM 2212 C CA . SER A 1 283 ? 17.958 -17.761 -16.257 1.00 78.75 283 SER A CA 1
ATOM 2213 C C . SER A 1 283 ? 18.985 -16.712 -15.820 1.00 78.75 283 SER A C 1
ATOM 2215 O O . SER A 1 283 ? 18.877 -15.523 -16.132 1.00 78.75 283 SER A O 1
ATOM 2217 N N . TYR A 1 284 ? 20.028 -17.157 -15.114 1.00 80.56 284 TYR A N 1
ATOM 2218 C CA . TYR A 1 284 ? 21.138 -16.280 -14.733 1.00 80.56 284 TYR A CA 1
ATOM 2219 C C . TYR A 1 284 ? 21.797 -15.624 -15.958 1.00 80.56 284 TYR A C 1
ATOM 2221 O O . TYR A 1 284 ? 22.148 -14.448 -15.906 1.00 80.56 284 TYR A O 1
ATOM 2229 N N . SER A 1 285 ? 21.926 -16.360 -17.068 1.00 78.94 285 SER A N 1
ATOM 2230 C CA . SER A 1 285 ? 22.522 -15.853 -18.308 1.00 78.94 285 SER A CA 1
ATOM 2231 C C . SER A 1 285 ? 21.760 -14.663 -18.887 1.00 78.94 285 SER A C 1
ATOM 2233 O O . SER A 1 285 ? 22.395 -13.759 -19.408 1.00 78.94 285 SER A O 1
ATOM 2235 N N . ASN A 1 286 ? 20.434 -14.621 -18.740 1.00 78.69 286 ASN A N 1
ATOM 2236 C CA . ASN A 1 286 ? 19.609 -13.549 -19.301 1.00 78.69 286 ASN A CA 1
ATOM 2237 C C . ASN A 1 286 ? 19.665 -12.257 -18.467 1.00 78.69 286 ASN A C 1
ATOM 2239 O O . ASN A 1 286 ? 19.386 -11.176 -18.978 1.00 78.69 286 ASN A O 1
ATOM 2243 N N . LEU A 1 287 ? 19.999 -12.359 -17.176 1.00 76.81 287 LEU A N 1
ATOM 2244 C CA . LEU A 1 287 ? 19.992 -11.223 -16.249 1.00 76.81 287 LEU A CA 1
ATOM 2245 C C . LEU A 1 287 ? 21.387 -10.683 -15.928 1.00 76.81 287 LEU A C 1
ATOM 2247 O O . LEU A 1 287 ? 21.505 -9.501 -15.601 1.00 76.81 287 LEU A O 1
ATOM 2251 N N . LYS A 1 288 ? 22.434 -11.519 -16.006 1.00 75.50 288 LYS A N 1
ATOM 2252 C CA . LYS A 1 288 ? 23.801 -11.127 -15.624 1.00 75.50 288 LYS A CA 1
ATOM 2253 C C . LYS A 1 288 ? 24.289 -9.905 -16.411 1.00 75.50 288 LYS A C 1
ATOM 2255 O O . LYS A 1 288 ? 24.823 -8.986 -15.801 1.00 75.50 288 LYS A O 1
ATOM 2260 N N . ASP A 1 289 ? 24.027 -9.871 -17.718 1.00 70.50 289 ASP A N 1
ATOM 2261 C CA . ASP A 1 289 ? 24.567 -8.849 -18.620 1.00 70.50 289 ASP A CA 1
ATOM 2262 C C . ASP A 1 289 ? 23.740 -7.556 -18.550 1.00 70.50 289 ASP A C 1
ATOM 2264 O O . ASP A 1 289 ? 24.273 -6.463 -18.705 1.00 70.50 289 ASP A O 1
ATOM 2268 N N . LYS A 1 290 ? 22.440 -7.668 -18.243 1.00 72.00 290 LYS A N 1
ATOM 2269 C CA . LYS A 1 290 ? 21.512 -6.529 -18.173 1.00 72.00 290 LYS A CA 1
ATOM 2270 C C . LYS A 1 290 ? 21.559 -5.781 -16.835 1.00 72.00 290 LYS A C 1
ATOM 2272 O O . LYS A 1 290 ? 21.299 -4.583 -16.808 1.00 72.00 290 LYS A O 1
ATOM 2277 N N . PHE A 1 291 ? 21.865 -6.472 -15.733 1.00 71.19 291 PHE A N 1
ATOM 2278 C CA . PHE A 1 291 ? 21.758 -5.911 -14.376 1.00 71.19 291 PHE A CA 1
ATOM 2279 C C . PHE A 1 291 ? 23.040 -6.038 -13.538 1.00 71.19 291 PHE A C 1
ATOM 2281 O O . PHE A 1 291 ? 23.005 -5.771 -12.339 1.00 71.19 291 PHE A O 1
ATOM 2288 N N . ASN A 1 292 ? 24.157 -6.468 -14.138 1.00 72.75 292 ASN A N 1
ATOM 2289 C CA . ASN A 1 292 ? 25.455 -6.649 -13.475 1.00 72.75 292 ASN A CA 1
ATOM 2290 C C . ASN A 1 292 ? 25.362 -7.443 -12.151 1.00 72.75 292 ASN A C 1
ATOM 2292 O O . ASN A 1 292 ? 25.911 -7.066 -11.115 1.00 72.75 292 ASN A O 1
ATOM 2296 N N . ILE A 1 293 ? 24.599 -8.543 -12.164 1.00 78.75 293 ILE A N 1
ATOM 2297 C CA . ILE A 1 293 ? 24.341 -9.355 -10.968 1.00 78.75 293 ILE A CA 1
ATOM 2298 C C . ILE A 1 293 ? 25.307 -10.536 -10.857 1.00 78.75 293 ILE A C 1
ATOM 2300 O O . ILE A 1 293 ? 25.579 -11.268 -11.813 1.00 78.75 293 ILE A O 1
ATOM 2304 N N . THR A 1 294 ? 25.773 -10.801 -9.638 1.00 84.38 294 THR A N 1
ATOM 2305 C CA . THR A 1 294 ? 26.564 -12.003 -9.361 1.00 84.38 294 THR A CA 1
ATOM 2306 C C . THR A 1 294 ? 25.681 -13.253 -9.345 1.00 84.38 294 THR A C 1
ATOM 2308 O O . THR A 1 294 ? 24.510 -13.215 -8.949 1.00 84.38 294 THR A O 1
ATOM 2311 N N . LYS A 1 295 ? 26.259 -14.404 -9.713 1.00 85.06 295 LYS A N 1
ATOM 2312 C CA . LYS A 1 295 ? 25.581 -15.712 -9.661 1.00 85.06 295 LYS A CA 1
ATOM 2313 C C . LYS A 1 295 ? 25.023 -16.007 -8.264 1.00 85.06 295 LYS A C 1
ATOM 2315 O O . LYS A 1 295 ? 23.891 -16.465 -8.130 1.00 85.06 295 LYS A O 1
ATOM 2320 N N . SER A 1 296 ? 25.789 -15.695 -7.216 1.00 84.12 296 SER A N 1
ATOM 2321 C CA . SER A 1 296 ? 25.363 -15.869 -5.822 1.00 84.12 296 SER A CA 1
ATOM 2322 C C . SER A 1 296 ? 24.156 -14.999 -5.466 1.00 84.12 296 SER A C 1
ATOM 2324 O O . SER A 1 296 ? 23.228 -15.490 -4.824 1.00 84.12 296 SER A O 1
ATOM 2326 N N . THR A 1 297 ? 24.121 -13.742 -5.921 1.00 83.88 297 THR A N 1
ATOM 2327 C CA . THR A 1 297 ? 22.985 -12.836 -5.691 1.00 83.88 297 THR A CA 1
ATOM 2328 C C . THR A 1 297 ? 21.722 -13.349 -6.372 1.00 83.88 297 THR A C 1
ATOM 2330 O O . THR A 1 297 ? 20.677 -13.384 -5.727 1.00 83.88 297 THR A O 1
ATOM 2333 N N . PHE A 1 298 ? 21.822 -13.822 -7.619 1.00 85.81 298 PHE A N 1
ATOM 2334 C CA . PHE A 1 298 ? 20.694 -14.396 -8.357 1.00 85.81 298 PHE A CA 1
ATOM 2335 C C . PHE A 1 298 ? 20.080 -15.608 -7.640 1.00 85.81 298 PHE A C 1
ATOM 2337 O O . PHE A 1 298 ? 18.887 -15.613 -7.340 1.00 85.81 298 PHE A O 1
ATOM 2344 N N . TYR A 1 299 ? 20.883 -16.628 -7.314 1.00 85.88 299 TYR A N 1
ATOM 2345 C CA . TYR A 1 299 ? 20.351 -17.841 -6.679 1.00 85.88 299 TYR A CA 1
ATOM 2346 C C . TYR A 1 299 ? 19.857 -17.589 -5.252 1.00 85.88 299 TYR A C 1
ATOM 2348 O O . TYR A 1 299 ? 18.873 -18.201 -4.829 1.00 85.88 299 TYR A O 1
ATOM 2356 N N . ARG A 1 300 ? 20.498 -16.669 -4.517 1.00 85.06 300 ARG A N 1
ATOM 2357 C CA . ARG A 1 300 ? 20.010 -16.231 -3.206 1.00 85.06 300 ARG A CA 1
ATOM 2358 C C . ARG A 1 300 ? 18.649 -15.553 -3.327 1.00 85.06 300 ARG A C 1
ATOM 2360 O O . ARG A 1 300 ? 17.747 -15.927 -2.587 1.00 85.06 300 ARG A O 1
ATOM 2367 N N . TRP A 1 301 ? 18.497 -14.615 -4.263 1.00 84.88 301 TRP A N 1
ATOM 2368 C CA . TRP A 1 301 ? 17.222 -13.951 -4.538 1.00 84.88 301 TRP A CA 1
ATOM 2369 C C . TRP A 1 301 ? 16.139 -14.965 -4.913 1.00 84.88 301 TRP A C 1
ATOM 2371 O O . TRP A 1 301 ? 15.101 -14.994 -4.261 1.00 84.88 301 TRP A O 1
ATOM 2381 N N . LYS A 1 302 ? 16.396 -15.858 -5.878 1.00 84.06 302 LYS A N 1
ATOM 2382 C CA . LYS A 1 302 ? 15.417 -16.868 -6.317 1.00 84.06 302 LYS A CA 1
ATOM 2383 C C . LYS A 1 302 ? 14.928 -17.735 -5.150 1.00 84.06 302 LYS A C 1
ATOM 2385 O O . LYS A 1 302 ? 13.727 -17.943 -4.995 1.00 84.06 302 LYS A O 1
ATOM 2390 N N . ARG A 1 303 ? 15.845 -18.189 -4.286 1.00 83.88 303 ARG A N 1
ATOM 2391 C CA . ARG A 1 303 ? 15.496 -18.947 -3.073 1.00 83.88 303 ARG A CA 1
ATOM 2392 C C . ARG A 1 303 ? 14.684 -18.105 -2.087 1.00 83.88 303 ARG A C 1
ATOM 2394 O O . ARG A 1 303 ? 13.658 -18.568 -1.601 1.00 83.88 303 ARG A O 1
ATOM 2401 N N . GLN A 1 304 ? 15.127 -16.880 -1.806 1.00 81.88 304 GLN A N 1
ATOM 2402 C CA . GLN A 1 304 ? 14.454 -15.982 -0.867 1.00 81.88 304 GLN A CA 1
ATOM 2403 C C . GLN A 1 304 ? 13.045 -15.623 -1.331 1.00 81.88 304 GLN A C 1
ATOM 2405 O O . GLN A 1 304 ? 12.130 -15.696 -0.522 1.00 81.88 304 GLN A O 1
ATOM 2410 N N . SER A 1 305 ? 12.842 -15.300 -2.609 1.00 78.94 305 SER A N 1
ATOM 2411 C CA . SER A 1 305 ? 11.516 -15.016 -3.168 1.00 78.94 305 SER A CA 1
ATOM 2412 C C . SER A 1 305 ? 10.549 -16.173 -2.924 1.00 78.94 305 SER A C 1
ATOM 2414 O O . SER A 1 305 ? 9.458 -15.956 -2.403 1.00 78.94 305 SER A O 1
ATOM 2416 N N . LEU A 1 306 ? 10.980 -17.411 -3.198 1.00 79.44 306 LEU A N 1
ATOM 2417 C CA . LEU A 1 306 ? 10.174 -18.610 -2.952 1.00 79.44 306 LEU A CA 1
ATOM 2418 C C . LEU A 1 306 ? 9.892 -18.826 -1.457 1.00 79.44 306 LEU A C 1
ATOM 2420 O O . LEU A 1 306 ? 8.762 -19.124 -1.074 1.00 79.44 306 LEU A O 1
ATOM 2424 N N . GLU A 1 307 ? 10.899 -18.668 -0.596 1.00 81.06 307 GLU A N 1
ATOM 2425 C CA . GLU A 1 307 ? 10.727 -18.826 0.852 1.00 81.06 307 GLU A CA 1
ATOM 2426 C C . GLU A 1 307 ? 9.811 -17.760 1.460 1.00 81.06 307 GLU A C 1
ATOM 2428 O O . GLU A 1 307 ? 8.935 -18.092 2.259 1.00 81.06 307 GLU A O 1
ATOM 2433 N N . TYR A 1 308 ? 10.004 -16.485 1.108 1.00 77.44 308 TYR A N 1
ATOM 2434 C CA . TYR A 1 308 ? 9.183 -15.379 1.602 1.00 77.44 308 TYR A CA 1
ATOM 2435 C C . TYR A 1 308 ? 7.746 -15.507 1.132 1.00 77.44 308 TYR A C 1
ATOM 2437 O O . TYR A 1 308 ? 6.833 -15.254 1.918 1.00 77.44 308 TYR A O 1
ATOM 2445 N N . HIS A 1 309 ? 7.548 -15.942 -0.110 1.00 75.94 309 HIS A N 1
ATOM 2446 C CA . HIS A 1 309 ? 6.231 -16.232 -0.642 1.00 75.94 309 HIS A CA 1
ATOM 2447 C C . HIS A 1 309 ? 5.524 -17.311 0.190 1.00 75.94 309 HIS A C 1
ATOM 2449 O O . HIS A 1 309 ? 4.483 -17.035 0.788 1.00 75.94 309 HIS A O 1
ATOM 2455 N N . LYS A 1 310 ? 6.142 -18.492 0.342 1.00 79.50 310 LYS A N 1
ATOM 2456 C CA . LYS A 1 310 ? 5.583 -19.600 1.138 1.00 79.50 310 LYS A CA 1
ATOM 2457 C C . LYS A 1 310 ? 5.294 -19.186 2.583 1.00 79.50 310 LYS A C 1
ATOM 2459 O O . LYS A 1 310 ? 4.196 -19.409 3.079 1.00 79.50 310 LYS A O 1
ATOM 2464 N N . LYS A 1 311 ? 6.247 -18.515 3.243 1.00 79.75 311 LYS A N 1
ATOM 2465 C CA . LYS A 1 311 ? 6.086 -18.020 4.623 1.00 79.75 311 LYS A CA 1
ATOM 2466 C C . LYS A 1 311 ? 4.974 -16.980 4.740 1.00 79.75 311 LYS A C 1
ATOM 2468 O O . LYS A 1 311 ? 4.278 -16.953 5.748 1.00 79.75 311 LYS A O 1
ATOM 2473 N N . SER A 1 312 ? 4.810 -16.110 3.743 1.00 78.50 312 SER A N 1
ATOM 2474 C CA . SER A 1 312 ? 3.750 -15.099 3.738 1.00 78.50 312 SER A CA 1
ATOM 2475 C C . SER A 1 312 ? 2.367 -15.721 3.642 1.00 78.50 312 SER A C 1
ATOM 2477 O O . SER A 1 312 ? 1.474 -15.287 4.365 1.00 78.50 312 SER A O 1
ATOM 2479 N N . VAL A 1 313 ? 2.191 -16.690 2.740 1.00 81.94 313 VAL A N 1
ATOM 2480 C CA . VAL A 1 313 ? 0.917 -17.396 2.549 1.00 81.94 313 VAL A CA 1
ATOM 2481 C C . VAL A 1 313 ? 0.567 -18.160 3.821 1.00 81.94 313 VAL A C 1
ATOM 2483 O O . VAL A 1 313 ? -0.476 -17.900 4.413 1.00 81.94 313 VAL A O 1
ATOM 2486 N N . ALA A 1 314 ? 1.504 -18.968 4.321 1.00 84.06 314 ALA A N 1
ATOM 2487 C CA . ALA A 1 314 ? 1.347 -19.710 5.565 1.00 84.06 314 ALA A CA 1
ATOM 2488 C C . ALA A 1 314 ? 0.976 -18.814 6.755 1.00 84.06 314 ALA A C 1
ATOM 2490 O O . ALA A 1 314 ? 0.023 -19.100 7.475 1.00 84.06 314 ALA A O 1
ATOM 2491 N N . ARG A 1 315 ? 1.688 -17.691 6.960 1.00 83.25 315 ARG A N 1
ATOM 2492 C CA . ARG A 1 315 ? 1.371 -16.742 8.044 1.00 83.25 315 ARG A CA 1
ATOM 2493 C C . ARG A 1 315 ? -0.052 -16.222 7.904 1.00 83.25 315 ARG A C 1
ATOM 2495 O O . ARG A 1 315 ? -0.792 -16.199 8.883 1.00 83.25 315 ARG A O 1
ATOM 2502 N N . TYR A 1 316 ? -0.424 -15.809 6.693 1.00 81.94 316 TYR A N 1
ATOM 2503 C CA . TYR A 1 316 ? -1.748 -15.271 6.406 1.00 81.94 316 TYR A CA 1
ATOM 2504 C C . TYR A 1 316 ? -2.866 -16.272 6.720 1.00 81.94 316 TYR A C 1
ATOM 2506 O O . TYR A 1 316 ? -3.806 -15.942 7.445 1.00 81.94 316 TYR A O 1
ATOM 2514 N N . GLU A 1 317 ? -2.729 -17.507 6.240 1.00 85.69 317 GLU A N 1
ATOM 2515 C CA . GLU A 1 317 ? -3.672 -18.596 6.505 1.00 85.69 317 GLU A CA 1
ATOM 2516 C C . GLU A 1 317 ? -3.750 -18.926 7.99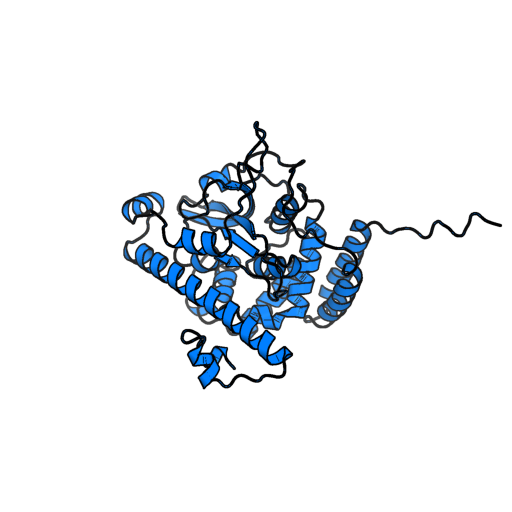8 1.00 85.69 317 GLU A C 1
ATOM 2518 O O . GLU A 1 317 ? -4.847 -18.995 8.558 1.00 85.69 317 GLU A O 1
ATOM 2523 N N . ALA A 1 318 ? -2.597 -19.027 8.663 1.00 87.88 318 ALA A N 1
ATOM 2524 C CA . ALA A 1 318 ? -2.510 -19.312 10.088 1.00 87.88 318 ALA A CA 1
ATOM 2525 C C . ALA A 1 318 ? -3.229 -18.256 10.938 1.00 87.88 318 ALA A C 1
ATOM 2527 O O . ALA A 1 318 ? -3.983 -18.598 11.851 1.00 87.88 318 ALA A O 1
ATOM 2528 N N . LYS A 1 319 ? -3.067 -16.969 10.606 1.00 85.44 319 LYS A N 1
ATOM 2529 C CA . LYS A 1 319 ? -3.778 -15.867 11.269 1.00 85.44 319 LYS A CA 1
ATOM 2530 C C . LYS A 1 319 ? -5.281 -15.969 11.078 1.00 85.44 319 LYS A C 1
ATOM 2532 O O . LYS A 1 319 ? -6.025 -15.855 12.048 1.00 85.44 319 LYS A O 1
ATOM 2537 N N . ASN A 1 320 ? -5.739 -16.164 9.844 1.00 83.88 320 ASN A N 1
ATOM 2538 C CA . ASN A 1 320 ? -7.171 -16.226 9.556 1.00 83.88 320 ASN A CA 1
ATOM 2539 C C . ASN A 1 320 ? -7.828 -17.429 10.233 1.00 83.88 320 ASN A C 1
ATOM 2541 O O . ASN A 1 320 ? -8.925 -17.304 10.784 1.00 83.88 320 ASN A O 1
ATOM 2545 N N . PHE A 1 321 ? -7.133 -18.564 10.256 1.00 87.31 321 PHE A N 1
ATOM 2546 C CA . PHE A 1 321 ? -7.534 -19.744 11.007 1.00 87.31 321 PHE A CA 1
ATOM 2547 C C . PHE A 1 321 ? -7.622 -19.461 12.513 1.00 87.31 321 PHE A C 1
ATOM 2549 O O . PHE A 1 321 ? -8.638 -19.768 13.141 1.00 87.31 321 PHE A O 1
ATOM 2556 N N . PHE A 1 322 ? -6.597 -18.829 13.089 1.00 85.56 322 PHE A N 1
ATOM 2557 C CA . PHE A 1 322 ? -6.563 -18.494 14.511 1.00 85.56 322 PHE A CA 1
ATOM 2558 C C . PHE A 1 322 ? -7.669 -17.502 14.896 1.00 85.56 322 PHE A C 1
ATOM 2560 O O . PHE A 1 322 ? -8.434 -17.7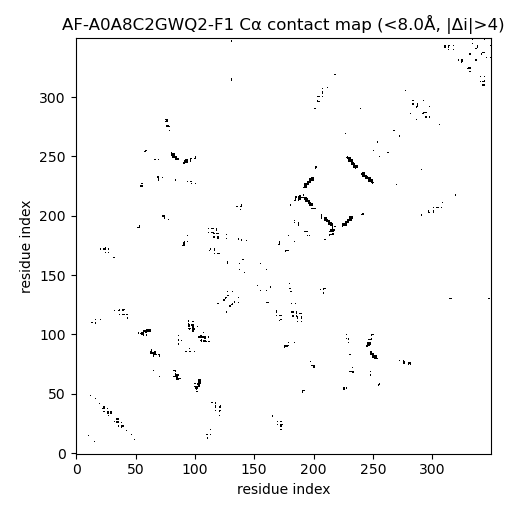66 15.819 1.00 85.56 322 PHE A O 1
ATOM 2567 N N . LEU A 1 323 ? -7.827 -16.405 14.145 1.00 83.88 323 LEU A N 1
ATOM 2568 C CA . LEU A 1 323 ? -8.877 -15.404 14.368 1.00 83.88 323 LEU A CA 1
ATOM 2569 C C . LEU A 1 323 ? -10.276 -16.003 14.233 1.00 83.88 323 LEU A C 1
ATOM 2571 O O . LEU A 1 323 ? -11.165 -15.700 15.026 1.00 83.88 323 LEU A O 1
ATOM 2575 N N . THR A 1 324 ? -10.478 -16.860 13.233 1.00 85.25 324 THR A N 1
ATOM 2576 C CA . THR A 1 324 ? -11.740 -17.577 13.041 1.00 85.25 324 THR A CA 1
ATOM 2577 C C . THR A 1 324 ? -12.056 -18.471 14.231 1.00 85.25 324 THR A C 1
ATOM 2579 O O . THR A 1 324 ? -13.186 -18.458 14.714 1.00 85.25 324 THR A O 1
ATOM 2582 N N . SER A 1 325 ? -11.068 -19.225 14.706 1.00 86.31 325 SER A N 1
ATOM 2583 C CA . SER A 1 325 ? -11.238 -20.151 15.824 1.00 86.31 325 SER A CA 1
ATOM 2584 C C . SER A 1 325 ? -11.515 -19.397 17.118 1.00 86.31 325 SER A C 1
ATOM 2586 O O . SER A 1 325 ? -12.479 -19.710 17.813 1.00 86.31 325 SER A O 1
ATOM 2588 N N . TYR A 1 326 ? -10.762 -18.326 17.371 1.00 86.56 326 TYR A N 1
ATOM 2589 C CA . TYR A 1 326 ? -10.959 -17.451 18.520 1.00 86.56 326 TYR A CA 1
ATOM 2590 C C . TYR A 1 326 ? -12.364 -16.832 18.538 1.00 86.56 326 TYR A C 1
ATOM 2592 O O . TYR A 1 326 ? -13.052 -16.899 19.552 1.00 86.56 326 TYR A O 1
ATOM 2600 N N . LYS A 1 327 ? -12.851 -16.320 17.395 1.00 85.88 327 LYS A N 1
ATOM 2601 C CA . LYS A 1 327 ? -14.229 -15.804 17.259 1.00 85.88 327 LYS A CA 1
ATOM 2602 C C . LYS A 1 327 ? -15.305 -16.870 17.494 1.00 85.88 327 LYS A C 1
ATOM 2604 O O . LYS A 1 327 ? -16.416 -16.530 17.878 1.00 85.88 327 LYS A O 1
ATOM 2609 N N . GLN A 1 328 ? -14.990 -18.144 17.270 1.00 88.88 328 GLN A N 1
ATOM 2610 C CA . GLN A 1 328 ? -15.865 -19.281 17.579 1.00 88.88 328 GLN A CA 1
ATOM 2611 C C . GLN A 1 328 ? -15.719 -19.771 19.032 1.00 88.88 328 GLN A C 1
ATOM 2613 O O . GLN A 1 328 ? -16.230 -20.838 19.365 1.00 88.88 328 GLN A O 1
ATOM 2618 N N . GLY A 1 329 ? -14.994 -19.041 19.887 1.00 89.00 329 GLY A N 1
ATOM 2619 C CA . GLY A 1 329 ? -14.729 -19.426 21.276 1.00 89.00 329 GLY A CA 1
ATOM 2620 C C . GLY A 1 329 ? -13.717 -20.567 21.428 1.00 89.00 329 GLY A C 1
ATOM 2621 O O . GLY A 1 329 ? -13.596 -21.137 22.509 1.00 89.00 329 GLY A O 1
ATOM 2622 N N . LYS A 1 330 ? -12.987 -20.925 20.363 1.00 89.06 330 LYS A N 1
ATOM 2623 C CA . LYS A 1 330 ? -11.986 -22.000 20.370 1.00 89.06 330 LYS A CA 1
ATOM 2624 C C . LYS A 1 330 ? -10.587 -21.413 20.521 1.00 89.06 330 LYS A C 1
ATOM 2626 O O . LYS A 1 330 ? -10.076 -20.761 19.612 1.00 89.06 330 LYS A O 1
ATOM 2631 N N . LEU A 1 331 ? -9.942 -21.698 21.648 1.00 87.62 331 LEU A N 1
ATOM 2632 C CA . LEU A 1 331 ? -8.515 -21.448 21.832 1.00 87.62 331 LEU A CA 1
ATOM 2633 C C . LEU A 1 331 ? -7.733 -22.657 21.305 1.00 87.62 331 LEU A C 1
ATOM 2635 O O . LEU A 1 331 ? -7.956 -23.774 21.764 1.00 87.62 331 LEU A O 1
ATOM 2639 N N . ILE A 1 332 ? -6.833 -22.449 20.344 1.00 89.56 332 ILE A N 1
ATOM 2640 C CA . ILE A 1 332 ? -6.063 -23.539 19.731 1.00 89.56 332 ILE A CA 1
ATOM 2641 C C . ILE A 1 332 ? -4.695 -23.624 20.399 1.00 89.56 332 ILE A C 1
ATOM 2643 O O . ILE A 1 332 ? -3.909 -22.696 20.225 1.00 89.56 332 ILE A O 1
ATOM 2647 N N . PRO A 1 333 ? -4.373 -24.711 21.126 1.00 91.44 333 PRO A N 1
ATOM 2648 C CA . PRO A 1 333 ? -3.070 -24.866 21.758 1.00 91.44 333 PRO A CA 1
ATOM 2649 C C . PRO A 1 333 ? -1.933 -24.885 20.733 1.00 91.44 333 PRO A C 1
ATOM 2651 O O . PRO A 1 333 ? -2.086 -25.421 19.633 1.00 91.44 333 PRO A O 1
ATOM 2654 N N . LEU A 1 334 ? -0.753 -24.403 21.138 1.00 90.31 334 LEU A N 1
ATOM 2655 C CA . LEU A 1 334 ? 0.450 -24.347 20.297 1.00 90.31 334 LEU A CA 1
ATOM 2656 C C . LEU A 1 334 ? 0.733 -25.668 19.565 1.00 90.31 334 LEU A C 1
ATOM 2658 O O . LEU A 1 334 ? 1.046 -25.646 18.380 1.00 90.31 334 LEU A O 1
ATOM 2662 N N . ASN A 1 335 ? 0.605 -26.814 20.239 1.00 91.62 335 ASN A N 1
ATOM 2663 C CA . ASN A 1 335 ? 0.887 -28.118 19.631 1.00 91.62 335 ASN A CA 1
ATOM 2664 C C . ASN A 1 335 ? -0.044 -28.416 18.447 1.00 91.62 335 ASN A C 1
ATOM 2666 O O . ASN A 1 335 ? 0.425 -28.837 17.394 1.00 91.62 335 ASN A O 1
ATOM 2670 N N . GLN A 1 336 ? -1.344 -28.146 18.594 1.00 91.31 336 GLN A N 1
ATOM 2671 C CA . GLN A 1 336 ? -2.324 -28.330 17.523 1.00 91.31 336 GLN A CA 1
ATOM 2672 C C . GLN A 1 336 ? -2.116 -27.302 16.405 1.00 91.31 336 GLN A C 1
ATOM 2674 O O . GLN A 1 336 ? -2.157 -27.644 15.227 1.00 91.31 336 GLN A O 1
ATOM 2679 N N . PHE A 1 337 ? -1.822 -26.049 16.760 1.00 90.69 337 PHE A N 1
ATOM 2680 C CA . PHE A 1 337 ? -1.500 -25.014 15.780 1.00 90.69 337 PHE A CA 1
ATOM 2681 C C . PHE A 1 337 ? -0.269 -25.388 14.941 1.00 90.69 337 PHE A C 1
ATOM 2683 O O . PHE A 1 337 ? -0.287 -25.256 13.722 1.00 90.69 337 PHE A O 1
ATOM 2690 N N . LYS A 1 338 ? 0.782 -25.923 15.573 1.00 91.62 338 LYS A N 1
ATOM 2691 C CA . LYS A 1 338 ? 2.017 -26.360 14.908 1.00 91.62 338 LYS A CA 1
ATOM 2692 C C . LYS A 1 338 ? 1.849 -27.604 14.035 1.00 91.62 338 LYS A C 1
ATOM 2694 O O . LYS A 1 338 ? 2.661 -27.783 13.135 1.00 91.62 338 LYS A O 1
ATOM 2699 N N . GLN A 1 339 ? 0.830 -28.432 14.273 1.00 91.00 339 GLN A N 1
ATOM 2700 C CA . GLN A 1 339 ? 0.469 -29.525 13.361 1.00 91.00 339 GLN A CA 1
ATOM 2701 C C . GLN A 1 339 ? -0.129 -28.995 12.054 1.00 91.00 339 GLN A C 1
ATOM 2703 O O . GLN A 1 339 ? 0.119 -29.566 10.999 1.00 91.00 339 GLN A O 1
ATOM 2708 N N . LEU A 1 340 ? -0.893 -27.901 12.128 1.00 89.94 340 LEU A N 1
ATOM 2709 C CA . LEU A 1 340 ? -1.531 -27.279 10.966 1.00 89.94 340 LEU A CA 1
ATOM 2710 C C . LEU A 1 340 ? -0.587 -26.327 10.218 1.00 89.94 340 LEU A C 1
ATOM 2712 O O . LEU A 1 340 ? -0.621 -26.281 8.996 1.00 89.94 340 LEU A O 1
ATOM 2716 N N . PHE A 1 341 ? 0.266 -25.604 10.950 1.00 90.00 341 PHE A N 1
ATOM 2717 C CA . PHE A 1 341 ? 1.179 -24.588 10.415 1.00 90.00 341 PHE A CA 1
ATOM 2718 C C . PHE A 1 341 ? 2.623 -24.812 10.916 1.00 90.00 341 PHE A C 1
ATOM 2720 O O . PHE A 1 341 ? 3.142 -24.061 11.762 1.00 90.00 341 PHE A O 1
ATOM 2727 N N . PRO A 1 342 ? 3.301 -25.882 10.457 1.00 87.75 342 PRO A N 1
ATOM 2728 C CA . PRO A 1 342 ? 4.621 -26.275 10.954 1.00 87.75 342 PRO A CA 1
ATOM 2729 C C . PRO A 1 342 ? 5.725 -25.256 10.636 1.00 87.75 342 PRO A C 1
ATOM 2731 O O . PRO A 1 342 ? 6.706 -25.161 11.375 1.00 87.75 342 PRO A O 1
ATOM 2734 N N . GLU A 1 343 ? 5.564 -24.433 9.607 1.00 84.19 343 GLU A N 1
ATOM 2735 C CA . GLU A 1 343 ? 6.497 -23.372 9.211 1.00 84.19 343 GLU A CA 1
ATOM 2736 C C . GLU A 1 343 ? 6.419 -22.100 10.072 1.00 84.19 343 GLU A C 1
ATOM 2738 O O . GLU A 1 343 ? 7.335 -21.274 10.028 1.00 84.19 343 GLU A O 1
ATOM 2743 N N . ILE A 1 344 ? 5.367 -21.932 10.882 1.00 83.62 344 ILE A N 1
ATOM 2744 C CA . ILE A 1 344 ? 5.185 -20.732 11.709 1.00 83.62 344 ILE A CA 1
ATOM 2745 C C . ILE A 1 344 ? 6.020 -20.831 12.995 1.00 83.62 344 ILE A C 1
ATOM 2747 O O . ILE A 1 344 ? 5.869 -21.796 13.753 1.00 83.62 344 ILE A O 1
ATOM 2751 N N . PRO A 1 345 ? 6.920 -19.870 13.284 1.00 82.62 345 PRO A N 1
ATOM 2752 C CA . PRO A 1 345 ? 7.716 -19.888 14.508 1.00 82.62 345 PRO A CA 1
ATOM 2753 C C . PRO A 1 345 ? 6.850 -19.817 15.767 1.00 82.62 345 PRO A C 1
ATOM 2755 O O . PRO A 1 345 ? 5.827 -19.137 15.793 1.00 82.62 345 PRO A O 1
ATOM 2758 N N . ARG A 1 346 ? 7.310 -20.446 16.854 1.00 83.81 346 ARG A N 1
ATOM 2759 C CA . ARG A 1 346 ? 6.641 -20.386 18.165 1.00 83.81 346 ARG A CA 1
ATOM 2760 C C . ARG A 1 346 ? 6.459 -18.948 18.665 1.00 83.81 346 ARG A C 1
ATOM 2762 O O . ARG A 1 346 ? 5.440 -18.648 19.267 1.00 83.81 346 ARG A O 1
ATOM 2769 N N . SER A 1 347 ? 7.419 -18.067 18.393 1.00 80.19 347 SER A N 1
ATOM 2770 C CA . SER A 1 347 ? 7.345 -16.647 18.755 1.00 80.19 347 SER A CA 1
ATOM 2771 C C . SER A 1 347 ? 6.304 -15.852 17.967 1.00 80.19 347 SER A C 1
ATOM 2773 O O . SER A 1 347 ? 5.960 -14.768 18.396 1.00 80.19 347 SER A O 1
ATOM 2775 N N . THR A 1 348 ? 5.840 -16.348 16.815 1.00 77.38 348 THR A N 1
ATOM 2776 C CA . THR A 1 348 ? 4.764 -15.717 16.030 1.00 77.38 348 THR A CA 1
ATOM 2777 C C . THR A 1 348 ? 3.378 -16.177 16.488 1.00 77.38 348 THR A C 1
ATOM 2779 O O . THR A 1 348 ? 2.389 -15.527 16.177 1.00 77.38 348 THR A O 1
ATOM 2782 N N . TYR A 1 349 ? 3.295 -17.322 17.172 1.00 81.69 349 TYR A N 1
ATOM 2783 C CA . TYR A 1 349 ? 2.041 -17.831 17.731 1.00 81.69 349 TYR A CA 1
ATOM 2784 C C . TYR A 1 349 ? 1.593 -17.042 18.970 1.00 81.69 349 TYR A C 1
ATOM 2786 O O . TYR A 1 349 ? 0.396 -16.833 19.151 1.00 81.69 349 TYR A O 1
ATOM 2794 N N . TYR A 1 350 ? 2.546 -16.671 19.829 1.00 79.56 350 TYR A N 1
ATOM 2795 C CA . TYR A 1 350 ? 2.309 -15.782 20.968 1.00 79.56 350 TYR A CA 1
ATOM 2796 C C . TYR A 1 350 ? 2.252 -14.336 20.492 1.00 79.56 350 TYR A C 1
ATOM 2798 O O . TYR A 1 350 ? 1.439 -13.581 21.067 1.00 79.56 350 TYR A O 1
#

Organism: Cyprinus carpio (NCBI:txid7962)

pLDDT: mean 80.74, std 16.55, range [29.27, 98.12]